Protein AF-0000000085763933 (afdb_homodimer)

Nearest PDB structures (foldseek):
  6i4d-assembly1_G  TM=6.392E-01  e=2.302E+00  Mus musculus
  1t44-assembly1_G  TM=5.556E-01  e=1.510E+00  Homo sapiens
  6i4h-assembly1_G  TM=4.758E-01  e=1.422E+00  Mus musculus
  8xn1-assembly1_A  TM=5.273E-01  e=3.728E+00  Homo sapiens
  6i4m-assembly1_G  TM=4.494E-01  e=2.929E+00  Mus musculus

Secondary structure (DSSP, 8-state):
-TT-------EEEEEE-----TTS-GGGG--TTEEEEEEPPSSSSS--EEEEEETTS-EEE-HHHHHTTTTT-EEEEEEE--GGG--EEEEEEE--TTS-HHHHHHHHHHHHHHHHHTT-EEEEEEE------SSS--HHHHHHHHHHHHHHS----/----------EEEEEE-----TTS-GGGG--TTEEEEEEPPSSSSS--EEEEEETTS-EEE-HHHHHTTTTT-EEEEEEE--GGG--EEEEEEE--TTS-HHHHHHHHHHHHHHHHHTT-EEEEEEE------SSS--HHHHHHHHHHHHHHS----

pLDDT: mean 76.3, std 18.35, range [17.69, 97.19]

Sequence (314 aa):
MLDSLGDFSFSFIAISETWFNTTTFHDLYNIDGYNFIHNDRIDRRGGGVALYIKSNIKYVIRDDLSRHLTNDAETVFIEIQNGNKGNVIIGVIYRPPDNQMASFNNSLCSCLHVICNEHKDCFLAGDFNIDLWNDVPCSNTQLFVDTLSSFFSPNYSMLDSLGDFSFSFIAISETWFNTTTFHDLYNIDGYNFIHNDRIDRRGGGVALYIKSNIKYVIRDDLSRHLTNDAETVFIEIQNGNKGNVIIGVIYRPPDNQMASFNNSLCSCLHVICNEHKDCFLAGDFNIDLWNDVPCSNTQLFVDTLSSFFSPNYS

Solvent-accessible surface area (backbone atoms only — not comparable to full-atom values): 16671 Å² total; per-residue (Å²): 128,86,56,72,72,67,82,83,56,76,44,39,40,35,38,20,32,46,11,38,42,94,81,54,67,66,70,65,66,61,37,66,63,40,41,76,48,70,28,62,32,77,98,44,89,40,44,14,19,36,36,38,36,46,60,89,56,53,65,44,77,34,57,76,49,32,60,47,30,60,91,41,31,34,45,47,33,34,34,37,59,48,76,90,76,49,46,36,35,40,35,33,34,25,28,54,72,85,47,59,58,68,61,34,48,54,24,48,48,56,33,49,49,55,42,54,75,65,70,40,21,34,36,40,30,20,30,62,49,49,75,47,51,56,76,56,86,40,70,55,54,47,48,50,42,48,54,51,32,71,72,64,29,72,76,84,118,132,86,68,84,57,85,67,91,49,72,44,40,37,34,37,20,32,48,12,41,41,94,81,55,70,66,70,64,66,61,36,67,63,40,40,77,47,71,29,62,32,78,97,45,90,39,45,14,20,36,35,38,36,46,59,87,57,54,65,46,79,34,58,76,50,32,60,47,30,59,90,42,31,35,45,47,33,34,33,36,58,48,76,90,78,47,47,34,35,40,34,32,34,27,27,54,72,86,47,59,58,70,61,35,47,55,25,46,49,56,32,49,48,56,42,53,75,66,69,40,19,36,36,40,31,20,29,62,49,48,76,45,50,55,79,55,87,40,70,56,52,47,48,49,43,50,55,51,32,71,71,62,27,73,74,83,106

Radius of gyration: 18.73 Å; Cα contacts (8 Å, |Δi|>4): 690; chains: 2; bounding box: 52×50×42 Å

InterPro domains:
  IPR005135 Endonuclease/exonuclease/phosphatase [PF03372] (12-137)
  IPR036691 Endonuclease/exonuclease/phosphatase superfamily [G3DSA:3.60.10.10] (1-153)
  IPR036691 Endonuclease/exonuclease/phosphatase superfamily [SSF56219] (6-142)

Foldseek 3Di:
DVPCPDDDDWDKDKDWKPQDDPPDDPVVVDDPQWDKDWFDDYPDGITIIIMIGGPPWDKAWDVVLVVLCVVFWTKTWMWTDPDPVFIEIEMEIDGDLVGDLVSNLVSNLVSLVVVLVVVHHYHYYYHNNPPCPPPPNDPRVVSNVVSVCVRPPPPPD/DDDCCVDDDFDKDKDWKPQDDPPDDPVVVDDPQWDKDWFDDYPDGIIIIIMIGGPPWDKDWPVVLVVLCVVFWTKTKMWTDPDPVFIEIEMEIDGDLVGDLVSNLVSNLVSLVVVVVVVHHYHYYYHNNPPCPPPPNDPRVVSNVVSVCVRPPPPPD

Organism: Holothuria leucospilota (NCBI:txid206669)

Structure (mmCIF, N/CA/C/O backbone):
data_AF-0000000085763933-model_v1
#
loop_
_entity.id
_entity.type
_entity.pdbx_description
1 polymer 'Endonuclease/exonuclease/phosphatase domain-containing protein'
#
loop_
_atom_site.group_PDB
_atom_site.id
_atom_site.type_symbol
_atom_site.label_atom_id
_atom_site.label_alt_id
_atom_site.label_comp_id
_atom_site.label_asym_id
_atom_site.label_entity_id
_atom_site.label_seq_id
_atom_site.pdbx_PDB_ins_code
_atom_site.Cartn_x
_atom_site.Cartn_y
_atom_site.Cartn_z
_atom_site.occupancy
_atom_site.B_iso_or_equiv
_atom_site.auth_seq_id
_atom_site.auth_comp_id
_atom_site.auth_asym_id
_atom_site.auth_atom_id
_atom_site.pdbx_PDB_model_num
ATOM 1 N N . MET A 1 1 ? 26.75 21.125 16.469 1 17.69 1 MET A N 1
ATOM 2 C CA . MET A 1 1 ? 25.781 21.984 15.789 1 17.69 1 MET A CA 1
ATOM 3 C C . MET A 1 1 ? 24.984 21.203 14.758 1 17.69 1 MET A C 1
ATOM 5 O O . MET A 1 1 ? 23.875 21.594 14.398 1 17.69 1 MET A O 1
ATOM 9 N N . LEU A 1 2 ? 25.797 20.359 14.102 1 22.41 2 LEU A N 1
ATOM 10 C CA . LEU A 1 2 ? 25.344 19.594 12.945 1 22.41 2 LEU A CA 1
ATOM 11 C C . LEU A 1 2 ? 24.156 18.703 13.297 1 22.41 2 LEU A C 1
ATOM 13 O O . LEU A 1 2 ? 23.672 17.938 12.461 1 22.41 2 LEU A O 1
ATOM 17 N N . ASP A 1 3 ? 24.078 18.609 14.734 1 24.83 3 ASP A N 1
ATOM 18 C CA . ASP A 1 3 ? 23.5 17.453 15.414 1 24.83 3 ASP A CA 1
ATOM 19 C C . ASP A 1 3 ? 22.031 17.266 15.023 1 24.83 3 ASP A C 1
ATOM 21 O O . ASP A 1 3 ? 21.391 16.297 15.438 1 24.83 3 ASP A O 1
ATOM 25 N N . SER A 1 4 ? 21.453 18.5 15.219 1 26.23 4 SER A N 1
ATOM 26 C CA . SER A 1 4 ? 20 18.531 15.281 1 26.23 4 SER A CA 1
ATOM 27 C C . SER A 1 4 ? 19.391 17.859 14.062 1 26.23 4 SER A C 1
ATOM 29 O O . SER A 1 4 ? 19.109 18.516 13.055 1 26.23 4 SER A O 1
ATOM 31 N N . LEU A 1 5 ? 20.203 16.953 13.625 1 29.47 5 LEU A N 1
ATOM 32 C CA . LEU A 1 5 ? 19.547 16.094 12.656 1 29.47 5 LEU A CA 1
ATOM 33 C C . LEU A 1 5 ? 18.094 15.836 13.055 1 29.47 5 LEU A C 1
ATOM 35 O O . LEU A 1 5 ? 17.828 15.047 13.969 1 29.47 5 LEU A O 1
ATOM 39 N N . GLY A 1 6 ? 17.422 16.969 13.492 1 31.83 6 GLY A N 1
ATOM 40 C CA . GLY A 1 6 ? 16.047 17.094 13.922 1 31.83 6 GLY A CA 1
ATOM 41 C C . GLY A 1 6 ? 15.141 16.031 13.312 1 31.83 6 GLY A C 1
ATOM 42 O O . GLY A 1 6 ? 14.93 14.969 13.898 1 31.83 6 GLY A O 1
ATOM 43 N N . ASP A 1 7 ? 14.008 16.625 12.727 1 35.16 7 ASP A N 1
ATOM 44 C CA . ASP A 1 7 ? 12.586 16.578 12.391 1 35.16 7 ASP A CA 1
ATOM 45 C C . ASP A 1 7 ? 12.297 15.445 11.406 1 35.16 7 ASP A C 1
ATOM 47 O O . ASP A 1 7 ? 12.055 15.695 10.227 1 35.16 7 ASP A O 1
ATOM 51 N N . PHE A 1 8 ? 12.992 14.539 11.328 1 34.94 8 PHE A N 1
ATOM 52 C CA . PHE A 1 8 ? 12.695 13.539 10.305 1 34.94 8 PHE A CA 1
ATOM 53 C C . PHE A 1 8 ? 11.234 13.109 10.383 1 34.94 8 PHE A C 1
ATOM 55 O O . PHE A 1 8 ? 10.641 13.094 11.469 1 34.94 8 PHE A O 1
ATOM 62 N N . SER A 1 9 ? 10.414 12.906 9.094 1 46.03 9 SER A N 1
ATOM 63 C CA . SER A 1 9 ? 9.344 12.672 8.133 1 46.03 9 SER A CA 1
ATOM 64 C C . SER A 1 9 ? 8.609 11.375 8.43 1 46.03 9 SER A C 1
ATOM 66 O O . SER A 1 9 ? 9.18 10.453 9.023 1 46.03 9 SER A O 1
ATOM 68 N N . PHE A 1 10 ? 7.277 11.43 8.57 1 50.19 10 PHE A N 1
ATOM 69 C CA . PHE A 1 10 ? 6.219 10.43 8.672 1 50.19 10 PHE A CA 1
ATOM 70 C C . PHE A 1 10 ? 6.352 9.383 7.574 1 50.19 10 PHE A C 1
ATOM 72 O O . PHE A 1 10 ? 6.371 9.719 6.387 1 50.19 10 PHE A O 1
ATOM 79 N N . SER A 1 11 ? 7.266 8.211 7.613 1 64.88 11 SER A N 1
ATOM 80 C CA . SER A 1 11 ? 7.305 7.234 6.531 1 64.88 11 SER A CA 1
ATOM 81 C C . SER A 1 11 ? 6.609 5.938 6.934 1 64.88 11 SER A C 1
ATOM 83 O O . SER A 1 11 ? 6.66 5.535 8.094 1 64.88 11 SER A O 1
ATOM 85 N N . PHE A 1 12 ? 5.422 5.547 6.465 1 76.88 12 PHE A N 1
ATOM 86 C CA . PHE A 1 12 ? 4.848 4.215 6.609 1 76.88 12 PHE A CA 1
ATOM 87 C C . PHE A 1 12 ? 5.27 3.314 5.453 1 76.88 12 PHE A C 1
ATOM 89 O O . PHE A 1 12 ? 5.527 3.797 4.348 1 76.88 12 PHE A O 1
ATOM 96 N N . ILE A 1 13 ? 5.41 2.055 5.902 1 82.12 13 ILE A N 1
ATOM 97 C CA . ILE A 1 13 ? 5.609 1.031 4.883 1 82.12 13 ILE A CA 1
ATOM 98 C C . ILE A 1 13 ? 4.531 -0.045 5.016 1 82.12 13 ILE A C 1
ATOM 100 O O . ILE A 1 13 ? 4.324 -0.593 6.102 1 82.12 13 ILE A O 1
ATOM 104 N N . ALA A 1 14 ? 3.818 -0.213 3.977 1 87.88 14 ALA A N 1
ATOM 105 C CA . ALA A 1 14 ? 2.807 -1.266 3.926 1 87.88 14 ALA A CA 1
ATOM 106 C C . ALA A 1 14 ? 3.248 -2.406 3.014 1 87.88 14 ALA A C 1
ATOM 108 O O . ALA A 1 14 ? 3.59 -2.182 1.85 1 87.88 14 ALA A O 1
ATOM 109 N N . ILE A 1 15 ? 3.211 -3.627 3.564 1 82.62 15 ILE A N 1
ATOM 110 C CA . ILE A 1 15 ? 3.707 -4.781 2.82 1 82.62 15 ILE A CA 1
ATOM 111 C C . ILE A 1 15 ? 2.598 -5.82 2.682 1 82.62 15 ILE A C 1
ATOM 113 O O . ILE A 1 15 ? 1.939 -6.172 3.662 1 82.62 15 ILE A O 1
ATOM 117 N N . SER A 1 16 ? 2.398 -6.207 1.458 1 83.44 16 SER A N 1
ATOM 118 C CA . SER A 1 16 ? 1.555 -7.375 1.226 1 83.44 16 SER A CA 1
ATOM 119 C C . SER A 1 16 ? 2.391 -8.602 0.878 1 83.44 16 SER A C 1
ATOM 121 O O . SER A 1 16 ? 3.41 -8.492 0.194 1 83.44 16 SER A O 1
ATOM 123 N N . GLU A 1 17 ? 2.059 -9.789 1.382 1 74.31 17 GLU A N 1
ATOM 124 C CA . GLU A 1 17 ? 2.701 -11.086 1.213 1 74.31 17 GLU A CA 1
ATOM 125 C C . GLU A 1 17 ? 4.035 -11.141 1.955 1 74.31 17 GLU A C 1
ATOM 127 O O . GLU A 1 17 ? 5.094 -11.234 1.333 1 74.31 17 GLU A O 1
ATOM 132 N N . THR A 1 18 ? 4.09 -11.117 3.229 1 66.88 18 THR A N 1
ATOM 133 C CA . THR A 1 18 ? 5.273 -11.203 4.078 1 66.88 18 THR A CA 1
ATOM 134 C C . THR A 1 18 ? 5.77 -12.641 4.168 1 66.88 18 THR A C 1
ATOM 136 O O . THR A 1 18 ? 6.926 -12.883 4.527 1 66.88 18 THR A O 1
ATOM 139 N N . TRP A 1 19 ? 4.961 -13.477 3.932 1 62.66 19 TRP A N 1
ATOM 140 C CA . TRP A 1 19 ? 5.234 -14.914 3.934 1 62.66 19 TRP A CA 1
ATOM 141 C C . TRP A 1 19 ? 5.629 -15.391 5.328 1 62.66 19 TRP A C 1
ATOM 143 O O . TRP A 1 19 ? 6.344 -16.375 5.473 1 62.66 19 TRP A O 1
ATOM 153 N N . PHE A 1 20 ? 5.145 -14.508 6.34 1 63.34 20 PHE A N 1
ATOM 154 C CA . PHE A 1 20 ? 5.43 -14.898 7.715 1 63.34 20 PHE A CA 1
ATOM 155 C C . PHE A 1 20 ? 4.656 -16.156 8.094 1 63.34 20 PHE A C 1
ATOM 157 O O . PHE A 1 20 ? 3.484 -16.297 7.742 1 63.34 20 PHE A O 1
ATOM 164 N N . ASN A 1 21 ? 5.469 -17.094 8.422 1 58.91 21 ASN A N 1
ATOM 165 C CA . ASN A 1 21 ? 4.805 -18.219 9.062 1 58.91 21 ASN A CA 1
ATOM 166 C C . ASN A 1 21 ? 4.992 -18.188 10.578 1 58.91 21 ASN A C 1
ATOM 168 O O . ASN A 1 21 ? 5.77 -17.391 11.102 1 58.91 21 ASN A O 1
ATOM 172 N N . THR A 1 22 ? 3.961 -18.688 11.211 1 54.88 22 THR A N 1
ATOM 173 C CA . THR A 1 22 ? 3.844 -18.734 12.656 1 54.88 22 THR A CA 1
ATOM 174 C C . THR A 1 22 ? 5.203 -18.984 13.305 1 54.88 22 THR A C 1
ATOM 176 O O . THR A 1 22 ? 5.426 -18.609 14.461 1 54.88 22 THR A O 1
ATOM 179 N N . THR A 1 23 ? 6.113 -19.531 12.555 1 53.59 23 THR A N 1
ATOM 180 C CA . THR A 1 23 ? 7.348 -19.922 13.234 1 53.59 23 THR A CA 1
ATOM 181 C C . THR A 1 23 ? 8.438 -18.875 12.984 1 53.59 23 THR A C 1
ATOM 183 O O . THR A 1 23 ? 9.562 -19.016 13.477 1 53.59 23 THR A O 1
ATOM 186 N N . THR A 1 24 ? 8.102 -17.969 12.195 1 57.16 24 THR A N 1
ATOM 187 C CA . THR A 1 24 ? 9.203 -17.094 11.805 1 57.16 24 THR A CA 1
ATOM 188 C C . THR A 1 24 ? 9.422 -16.016 12.852 1 57.16 24 THR A C 1
ATOM 190 O O . THR A 1 24 ? 8.461 -15.508 13.445 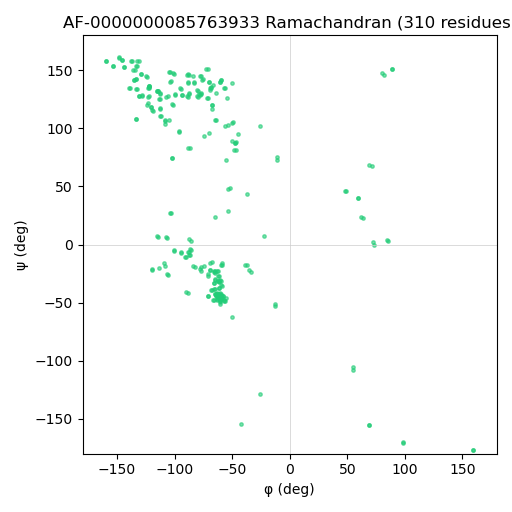1 57.16 24 THR A O 1
ATOM 193 N N . PHE A 1 25 ? 10.742 -15.758 13.109 1 56.31 25 PHE A N 1
ATOM 194 C CA . PHE A 1 25 ? 11.234 -14.797 14.094 1 56.31 25 PHE A CA 1
ATOM 195 C C . PHE A 1 25 ? 10.828 -13.383 13.711 1 56.31 25 PHE A C 1
ATOM 197 O O . PHE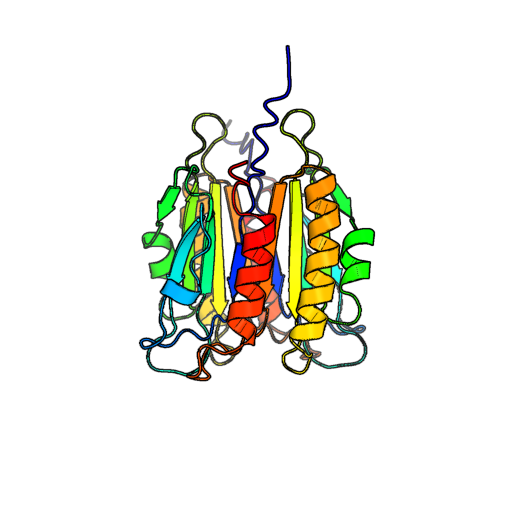 A 1 25 ? 11.258 -12.859 12.688 1 56.31 25 PHE A O 1
ATOM 204 N N . HIS A 1 26 ? 9.891 -12.828 14.43 1 61.75 26 HIS A N 1
ATOM 205 C CA . HIS A 1 26 ? 9.383 -11.469 14.289 1 61.75 26 HIS A CA 1
ATOM 206 C C . HIS A 1 26 ? 10.5 -10.445 14.5 1 61.75 26 HIS A C 1
ATOM 208 O O . HIS A 1 26 ? 10.453 -9.344 13.945 1 61.75 26 HIS A O 1
ATOM 214 N N . ASP A 1 27 ? 11.57 -10.945 15.125 1 69.31 27 ASP A N 1
ATOM 215 C CA . ASP A 1 27 ? 12.625 -9.992 15.445 1 69.31 27 ASP A CA 1
ATOM 216 C C . ASP A 1 27 ? 13.359 -9.547 14.18 1 69.31 27 ASP A C 1
ATOM 218 O O . ASP A 1 27 ? 13.883 -8.43 14.125 1 69.31 27 ASP A O 1
ATOM 222 N N . LEU A 1 28 ? 13.344 -10.422 13.188 1 71.12 28 LEU A N 1
ATOM 223 C CA . LEU A 1 28 ? 14.047 -10.133 11.945 1 71.12 28 LEU A CA 1
ATOM 224 C C . LEU A 1 28 ? 13.383 -8.984 11.195 1 71.12 28 LEU A C 1
ATOM 226 O O . LEU A 1 28 ? 14.031 -8.32 10.383 1 71.12 28 LEU A O 1
ATOM 230 N N . TYR A 1 29 ? 12.234 -8.719 11.617 1 76.62 29 TYR A N 1
ATOM 231 C CA . TYR A 1 29 ? 11.477 -7.734 10.852 1 76.62 29 TYR A CA 1
ATOM 232 C C . TYR A 1 29 ? 11.383 -6.414 11.609 1 76.62 29 TYR A C 1
ATOM 234 O O . TYR A 1 29 ? 10.773 -5.457 11.125 1 76.62 29 TYR A O 1
ATOM 242 N N . ASN A 1 30 ? 12.086 -6.449 12.656 1 80.38 30 ASN A N 1
ATOM 243 C CA . ASN A 1 30 ? 12.039 -5.219 13.438 1 80.38 30 ASN A CA 1
ATOM 244 C C . ASN A 1 30 ? 12.961 -4.148 12.859 1 80.38 30 ASN A C 1
ATOM 246 O O . ASN A 1 30 ? 14.078 -4.449 12.422 1 80.38 30 ASN A O 1
ATOM 250 N N . ILE A 1 31 ? 12.484 -2.963 12.711 1 80.38 31 ILE A N 1
ATOM 251 C CA . ILE A 1 31 ? 13.242 -1.772 12.352 1 80.38 31 ILE A CA 1
ATOM 252 C C . ILE A 1 31 ? 13.266 -0.792 13.523 1 80.38 31 ILE A C 1
ATOM 254 O O . ILE A 1 31 ? 12.211 -0.409 14.031 1 80.38 31 ILE A O 1
ATOM 258 N N . ASP A 1 32 ? 14.398 -0.387 13.953 1 82.5 32 ASP A N 1
ATOM 259 C CA . ASP A 1 32 ? 14.508 0.552 15.062 1 82.5 32 ASP A CA 1
ATOM 260 C C . ASP A 1 32 ? 13.734 1.84 14.773 1 82.5 32 ASP A C 1
ATOM 262 O O . ASP A 1 32 ? 13.836 2.387 13.672 1 82.5 32 ASP A O 1
ATOM 266 N N . GLY A 1 33 ? 12.969 2.262 15.82 1 82.31 33 GLY A N 1
ATOM 267 C CA . GLY A 1 33 ? 12.227 3.498 15.664 1 82.31 33 GLY A CA 1
ATOM 268 C C . GLY A 1 33 ? 10.875 3.303 14.992 1 82.31 33 GLY A C 1
ATOM 269 O O . GLY A 1 33 ? 10.148 4.27 14.75 1 82.31 33 GLY A O 1
ATOM 270 N N . TYR A 1 34 ? 10.633 1.994 14.742 1 87.19 34 TYR A N 1
ATOM 271 C CA . TYR A 1 34 ? 9.344 1.706 14.117 1 87.19 34 TYR A CA 1
ATOM 272 C C . TYR A 1 34 ? 8.602 0.621 14.883 1 87.19 34 TYR A C 1
ATOM 274 O O . TYR A 1 34 ? 9.219 -0.269 15.477 1 87.19 34 TYR A O 1
ATOM 282 N N . ASN A 1 35 ? 7.324 0.791 14.852 1 89.75 35 ASN A N 1
ATOM 283 C CA . ASN A 1 35 ? 6.449 -0.31 15.25 1 89.75 35 ASN A CA 1
ATOM 284 C C . ASN A 1 35 ? 6.125 -1.219 14.07 1 89.75 35 ASN A C 1
ATOM 286 O O . ASN A 1 35 ? 5.926 -0.743 12.953 1 89.75 35 ASN A O 1
ATOM 290 N N . PHE A 1 36 ? 6.141 -2.48 14.391 1 89.31 36 PHE A N 1
ATOM 291 C CA . PHE A 1 36 ? 5.84 -3.498 13.391 1 89.31 36 PHE A CA 1
ATOM 292 C C . PHE A 1 36 ? 4.52 -4.195 13.703 1 89.31 36 PHE A C 1
ATOM 294 O O . PHE A 1 36 ? 4.418 -4.926 14.695 1 89.31 36 PHE A O 1
ATOM 301 N N . ILE A 1 37 ? 3.48 -3.967 12.891 1 91.75 37 ILE A N 1
ATOM 302 C CA . ILE A 1 37 ? 2.162 -4.578 13.031 1 91.75 37 ILE A CA 1
ATOM 303 C C . ILE A 1 37 ? 1.907 -5.523 11.859 1 91.75 37 ILE A C 1
ATOM 305 O O . ILE A 1 37 ? 2.1 -5.156 10.703 1 91.75 37 ILE A O 1
ATOM 309 N N . HIS A 1 38 ? 1.492 -6.73 12.219 1 90 38 HIS A N 1
ATOM 310 C CA . HIS A 1 38 ? 1.357 -7.688 11.125 1 90 38 HIS A CA 1
ATOM 311 C C . HIS A 1 38 ? 0.195 -8.648 11.375 1 90 38 HIS A C 1
ATOM 313 O O . HIS A 1 38 ? -0.333 -8.711 12.484 1 90 38 HIS A O 1
ATOM 319 N N . ASN A 1 39 ? -0.283 -9.234 10.336 1 90.12 39 ASN A N 1
ATOM 320 C CA . ASN A 1 39 ? -1.28 -10.297 10.297 1 90.12 39 ASN A CA 1
ATOM 321 C C . ASN A 1 39 ? -0.867 -11.422 9.352 1 90.12 39 ASN A C 1
ATOM 323 O O . ASN A 1 39 ? -0.873 -11.25 8.133 1 90.12 39 ASN A O 1
ATOM 327 N N . ASP A 1 40 ? -0.508 -12.523 9.953 1 82.06 40 ASP A N 1
ATOM 328 C CA . ASP A 1 40 ? 0.039 -13.641 9.195 1 82.06 40 ASP A CA 1
ATOM 329 C C . ASP A 1 40 ? -1.072 -14.562 8.695 1 82.06 40 ASP A C 1
ATOM 331 O O . ASP A 1 40 ? -2.115 -14.695 9.336 1 82.06 40 ASP A O 1
ATOM 335 N N . ARG A 1 41 ? -0.751 -15.078 7.543 1 78.56 41 ARG A N 1
ATOM 336 C CA . ARG A 1 41 ? -1.623 -16.172 7.113 1 78.56 41 ARG A CA 1
ATOM 337 C C . ARG A 1 41 ? -1.431 -17.406 7.988 1 78.56 41 ARG A C 1
ATOM 339 O O . ARG A 1 41 ? -0.299 -17.766 8.312 1 78.56 41 ARG A O 1
ATOM 346 N N . ILE A 1 42 ? -2.604 -17.844 8.312 1 71.75 42 ILE A N 1
ATOM 347 C CA . ILE A 1 42 ? -2.529 -19.016 9.188 1 71.75 42 ILE A CA 1
ATOM 348 C C . ILE A 1 42 ? -2.613 -20.297 8.352 1 71.75 42 ILE A C 1
ATOM 350 O O . ILE A 1 42 ? -3.457 -20.406 7.461 1 71.75 42 ILE A O 1
ATOM 354 N N . ASP A 1 43 ? -1.707 -21.25 8.664 1 62.09 43 ASP A N 1
ATOM 355 C CA . ASP A 1 43 ? -1.771 -22.641 8.234 1 62.09 43 ASP A CA 1
ATOM 356 C C . ASP A 1 43 ? -1.45 -22.781 6.746 1 62.09 43 ASP A C 1
ATOM 358 O O . ASP A 1 43 ? -1.784 -23.781 6.121 1 62.09 43 ASP A O 1
ATOM 362 N N . ARG A 1 44 ? -1.133 -21.781 6.062 1 66.31 44 ARG A N 1
ATOM 363 C CA . ARG A 1 44 ? -0.755 -21.891 4.66 1 66.31 44 ARG A CA 1
ATOM 364 C C . ARG A 1 44 ? 0.465 -21.031 4.348 1 66.31 44 ARG A C 1
ATOM 366 O O . ARG A 1 44 ? 0.713 -20.031 5.027 1 66.31 44 ARG A O 1
ATOM 373 N N . ARG A 1 45 ? 1.138 -21.625 3.34 1 66.25 45 ARG A N 1
ATOM 374 C CA . ARG A 1 45 ? 2.305 -20.875 2.877 1 66.25 45 ARG A CA 1
ATOM 375 C C . ARG A 1 45 ? 1.887 -19.609 2.143 1 66.25 45 ARG A C 1
ATOM 377 O O . ARG A 1 45 ? 0.8 -19.547 1.563 1 66.25 45 ARG A O 1
ATOM 384 N N . GLY A 1 46 ? 2.578 -18.656 2.395 1 73.88 46 GLY A N 1
ATOM 385 C CA . GLY A 1 46 ? 2.381 -17.406 1.659 1 73.88 46 GLY A CA 1
ATOM 386 C C . GLY A 1 46 ? 1.537 -16.406 2.41 1 73.88 46 GLY A C 1
ATOM 387 O O . GLY A 1 46 ? 1.404 -16.484 3.633 1 73.88 46 GLY A O 1
ATOM 388 N N . GLY A 1 47 ? 1.21 -15.43 1.717 1 80.5 47 GLY A N 1
ATOM 389 C CA . GLY A 1 47 ? 0.323 -14.391 2.225 1 80.5 47 GLY A CA 1
ATOM 390 C C . GLY A 1 47 ? 0.952 -13.555 3.318 1 80.5 47 GLY A C 1
ATOM 391 O O . GLY A 1 47 ? 2.162 -13.32 3.311 1 80.5 47 GLY A O 1
ATOM 392 N N . GLY A 1 48 ? -0.023 -12.969 4.164 1 87.62 48 GLY A N 1
ATOM 393 C CA . GLY A 1 48 ? 0.396 -12.102 5.258 1 87.62 48 GLY A CA 1
ATOM 394 C C . GLY A 1 48 ? 0.528 -10.648 4.852 1 87.62 48 GLY A C 1
ATOM 395 O O . GLY A 1 48 ? 0.837 -10.344 3.695 1 87.62 48 GLY A O 1
ATOM 396 N N . VAL A 1 49 ? 0.31 -9.781 5.785 1 91.12 49 VAL A N 1
ATOM 397 C CA . VAL A 1 49 ? 0.473 -8.344 5.59 1 91.12 49 VAL A CA 1
ATOM 398 C C . VAL A 1 49 ? 1.179 -7.734 6.797 1 91.12 49 VAL A C 1
ATOM 400 O O . VAL A 1 49 ? 1.174 -8.312 7.887 1 91.12 49 VAL A O 1
ATOM 403 N N . ALA A 1 50 ? 1.77 -6.578 6.543 1 90.12 50 ALA A N 1
ATOM 404 C CA . ALA A 1 50 ? 2.453 -5.891 7.637 1 90.12 50 ALA A CA 1
ATOM 405 C C . ALA A 1 50 ? 2.492 -4.383 7.398 1 90.12 50 ALA A C 1
ATOM 407 O O . ALA A 1 50 ? 2.428 -3.928 6.254 1 90.12 50 ALA A O 1
ATOM 408 N N . LEU A 1 51 ? 2.572 -3.676 8.5 1 91 51 LEU A N 1
ATOM 409 C CA . LEU A 1 51 ? 2.725 -2.225 8.5 1 91 51 LEU A CA 1
ATOM 410 C C . LEU A 1 51 ? 3.859 -1.8 9.43 1 91 51 LEU A C 1
ATOM 412 O O . LEU A 1 51 ? 3.955 -2.277 10.562 1 91 51 LEU A O 1
ATOM 416 N N . TYR A 1 52 ? 4.727 -1.024 8.883 1 88.19 52 TYR A N 1
ATOM 417 C CA . TYR A 1 52 ? 5.691 -0.308 9.711 1 88.19 52 TYR A CA 1
ATOM 418 C C . TYR A 1 52 ? 5.25 1.132 9.938 1 88.19 52 TYR A C 1
ATOM 420 O O . TYR A 1 52 ? 4.926 1.849 8.992 1 88.19 52 TYR A O 1
ATOM 428 N N . ILE A 1 53 ? 5.242 1.517 11.18 1 87 53 ILE A N 1
ATOM 429 C CA . ILE A 1 53 ? 4.887 2.893 11.508 1 87 53 ILE A CA 1
ATOM 430 C C . ILE A 1 53 ? 5.891 3.459 12.508 1 87 53 ILE A C 1
ATOM 432 O O . ILE A 1 53 ? 6.305 2.766 13.445 1 87 53 ILE A O 1
ATOM 436 N N . LYS A 1 54 ? 6.18 4.703 12.32 1 84.12 54 LYS A N 1
ATOM 437 C CA . LYS A 1 54 ? 7.137 5.328 13.227 1 84.12 54 LYS A CA 1
ATOM 438 C C . LYS A 1 54 ? 6.641 5.266 14.672 1 84.12 54 LYS A C 1
ATOM 440 O O . LYS A 1 54 ? 5.461 5.496 14.938 1 84.12 54 LYS A O 1
ATOM 445 N N . SER A 1 55 ? 7.574 5.027 15.594 1 86.5 55 SER A N 1
ATOM 446 C CA . SER A 1 55 ? 7.219 4.773 16.984 1 86.5 55 SER A CA 1
ATOM 447 C C . SER A 1 55 ? 6.672 6.031 17.656 1 86.5 55 SER A C 1
ATOM 449 O O . SER A 1 55 ? 5.957 5.945 18.656 1 86.5 55 SER A O 1
ATOM 451 N N . ASN A 1 56 ? 6.957 7.215 17.156 1 82.31 56 ASN A N 1
ATOM 452 C CA . ASN A 1 56 ? 6.508 8.461 17.766 1 82.31 56 ASN A CA 1
ATOM 453 C C . ASN A 1 56 ? 5.113 8.852 17.281 1 82.31 56 ASN A C 1
ATOM 455 O O . ASN A 1 56 ? 4.547 9.836 17.75 1 82.31 56 ASN A O 1
ATOM 459 N N . ILE A 1 57 ? 4.617 8.102 16.391 1 83.38 57 ILE A N 1
ATOM 460 C CA . ILE A 1 57 ? 3.271 8.367 15.898 1 83.38 57 ILE A CA 1
ATOM 461 C C . ILE A 1 57 ? 2.252 7.625 16.766 1 83.38 57 ILE A C 1
ATOM 463 O O . ILE A 1 57 ? 2.377 6.418 16.984 1 83.38 57 ILE A O 1
ATOM 467 N N . LYS A 1 58 ? 1.312 8.391 17.219 1 87.56 58 LYS A N 1
ATOM 468 C CA . LYS A 1 58 ? 0.234 7.777 17.984 1 87.56 58 LYS A CA 1
ATOM 469 C C . LYS A 1 58 ? -0.803 7.133 17.078 1 87.56 58 LYS A C 1
ATOM 471 O O . LYS A 1 58 ? -1.275 7.762 16.125 1 87.56 58 LYS A O 1
ATOM 476 N N . TYR A 1 59 ? -1.075 5.859 17.375 1 90.94 59 TYR A N 1
ATOM 477 C CA . TYR A 1 59 ? -2.064 5.148 16.562 1 90.94 59 TYR A CA 1
ATOM 478 C C . TYR A 1 59 ? -2.807 4.113 17.406 1 90.94 59 TYR A C 1
ATOM 480 O O . TYR A 1 59 ? -2.371 3.773 18.516 1 90.94 59 TYR A O 1
ATOM 488 N N . VAL A 1 60 ? -3.971 3.691 16.891 1 95.25 60 VAL A N 1
ATOM 489 C CA . VAL A 1 60 ? -4.691 2.559 17.469 1 95.25 60 VAL A CA 1
ATOM 490 C C . VAL A 1 60 ? -4.945 1.511 16.391 1 95.25 60 VAL A C 1
ATOM 492 O O . VAL A 1 60 ? -5.148 1.851 15.219 1 95.25 60 VAL A O 1
ATOM 495 N N . ILE A 1 61 ? -4.887 0.257 16.812 1 97 61 ILE A N 1
ATOM 496 C CA . ILE A 1 61 ? -5.203 -0.829 15.898 1 97 61 ILE A CA 1
ATOM 497 C C . ILE A 1 61 ? -6.715 -0.943 15.734 1 97 61 ILE A C 1
ATOM 499 O O . ILE A 1 61 ? -7.457 -0.923 16.719 1 97 61 ILE A O 1
ATOM 503 N N . ARG A 1 62 ? -7.133 -0.97 14.516 1 96.94 62 ARG A N 1
ATOM 504 C CA . ARG A 1 62 ? -8.562 -1.067 14.227 1 96.94 62 ARG A CA 1
ATOM 505 C C . ARG A 1 62 ? -8.945 -2.488 13.828 1 96.94 62 ARG A C 1
ATOM 507 O O . ARG A 1 62 ? -9.328 -2.734 12.68 1 96.94 62 ARG A O 1
ATOM 514 N N . ASP A 1 63 ? -8.992 -3.344 14.773 1 97.12 63 ASP A N 1
ATOM 515 C CA . ASP A 1 63 ? -9.336 -4.746 14.57 1 97.12 63 ASP A CA 1
ATOM 516 C C . ASP A 1 63 ? -10.781 -4.895 14.094 1 97.12 63 ASP A C 1
ATOM 518 O O . ASP A 1 63 ? -11.117 -5.859 13.406 1 97.12 63 ASP A O 1
ATOM 522 N N . ASP A 1 64 ? -11.547 -3.961 14.531 1 97.12 64 ASP A N 1
ATOM 523 C CA . ASP A 1 64 ? -12.953 -4.012 14.125 1 97.12 64 ASP A CA 1
ATOM 524 C C . ASP A 1 64 ? -13.086 -3.959 12.602 1 97.12 64 ASP A C 1
ATOM 526 O O . ASP A 1 64 ? -13.984 -4.5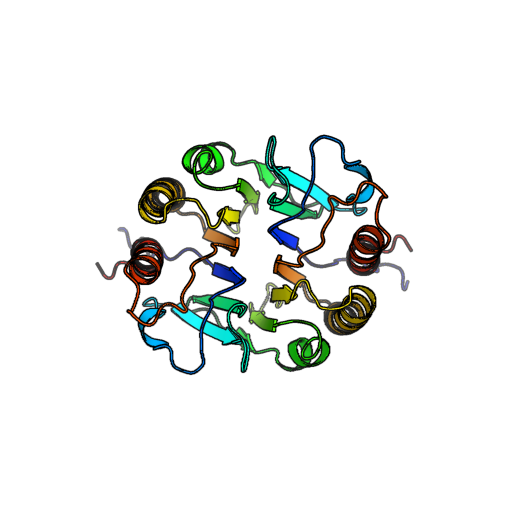74 12.031 1 97.12 64 ASP A O 1
ATOM 530 N N . LEU A 1 65 ? -12.258 -3.248 11.969 1 96.06 65 LEU A N 1
ATOM 531 C CA . LEU A 1 65 ? -12.258 -3.197 10.508 1 96.06 65 LEU A CA 1
ATOM 532 C C . LEU A 1 65 ? -11.758 -4.512 9.922 1 96.06 65 LEU A C 1
ATOM 534 O O . LEU A 1 65 ? -12.359 -5.051 8.992 1 96.06 65 LEU A O 1
ATOM 538 N N . SER A 1 66 ? -10.695 -5.031 10.484 1 96.44 66 SER A N 1
ATOM 539 C CA . SER A 1 66 ? -10.109 -6.285 10.008 1 96.44 66 SER A CA 1
ATOM 540 C C . SER A 1 66 ? -11.102 -7.438 10.141 1 96.44 66 SER A C 1
ATOM 542 O O . SER A 1 66 ? -11.094 -8.359 9.328 1 96.44 66 SER A O 1
ATOM 544 N N . ARG A 1 67 ? -11.914 -7.379 11.109 1 94.88 67 ARG A N 1
ATOM 545 C CA . ARG A 1 67 ? -12.875 -8.453 11.359 1 94.88 67 ARG A CA 1
ATOM 546 C C . ARG A 1 67 ? -13.836 -8.602 10.18 1 94.88 67 ARG A C 1
ATOM 548 O O . ARG A 1 67 ? -14.289 -9.711 9.883 1 94.88 67 ARG A O 1
ATOM 555 N N . HIS A 1 68 ? -14.125 -7.52 9.516 1 93.62 68 HIS A N 1
ATOM 556 C CA . HIS A 1 68 ? -15.023 -7.578 8.367 1 93.62 68 HIS A CA 1
ATOM 557 C C . HIS A 1 68 ? -14.414 -8.398 7.234 1 93.62 68 HIS A C 1
ATOM 559 O O . HIS A 1 68 ? -15.141 -8.945 6.406 1 93.62 68 HIS A O 1
ATOM 565 N N . LEU A 1 69 ? -13.07 -8.508 7.199 1 94.81 69 LEU A N 1
ATOM 566 C CA . LEU A 1 69 ? -12.398 -9.078 6.039 1 94.81 69 LEU A CA 1
ATOM 567 C C . LEU A 1 69 ? -11.711 -10.391 6.398 1 94.81 69 LEU A C 1
ATOM 569 O O . LEU A 1 69 ? -11.039 -11 5.559 1 94.81 69 LEU A O 1
ATOM 573 N N . THR A 1 70 ? -11.883 -10.922 7.574 1 92 70 THR A N 1
ATOM 574 C CA . THR A 1 70 ? -11.102 -12.023 8.125 1 92 70 THR A CA 1
ATOM 575 C C . THR A 1 70 ? -11.242 -13.273 7.262 1 92 70 THR A C 1
ATOM 577 O O . THR A 1 70 ? -10.281 -14.039 7.109 1 92 70 THR A O 1
ATOM 580 N N . ASN A 1 71 ? -12.336 -13.477 6.613 1 91.12 71 ASN A N 1
ATOM 581 C CA . ASN A 1 71 ? -12.578 -14.695 5.836 1 91.12 71 ASN A CA 1
ATOM 582 C C . ASN A 1 71 ? -12.125 -14.531 4.391 1 91.12 71 ASN A C 1
ATOM 584 O O . ASN A 1 71 ? -12.039 -15.508 3.646 1 91.12 71 ASN A O 1
ATOM 588 N N . ASP A 1 72 ? -11.828 -13.328 4.074 1 93 72 ASP A N 1
ATOM 589 C CA . ASP A 1 72 ? -11.648 -13.078 2.646 1 93 72 ASP A CA 1
ATOM 590 C C . ASP A 1 72 ? -10.234 -12.578 2.35 1 93 72 ASP A C 1
ATOM 592 O O . ASP A 1 72 ? -9.773 -12.648 1.21 1 93 72 ASP A O 1
ATOM 596 N N . ALA A 1 73 ? -9.625 -12.055 3.371 1 93.19 73 ALA A N 1
ATOM 597 C CA . ALA A 1 73 ? -8.328 -11.422 3.135 1 93.19 73 ALA A CA 1
ATOM 598 C C . ALA A 1 73 ? -7.531 -11.305 4.43 1 93.19 73 ALA A C 1
ATOM 600 O O . ALA A 1 73 ? -8.094 -11.383 5.523 1 93.19 73 ALA A O 1
ATOM 601 N N . GLU A 1 74 ? -6.301 -11.188 4.355 1 93.06 74 GLU A N 1
ATOM 602 C CA . GLU A 1 74 ? -5.441 -10.75 5.449 1 93.06 74 GLU A CA 1
ATOM 603 C C . GLU A 1 74 ? -5.32 -9.227 5.477 1 93.06 74 GLU A C 1
ATOM 605 O O . GLU A 1 74 ? -5.051 -8.602 4.445 1 93.06 74 GLU A O 1
ATOM 610 N N . THR A 1 75 ? -5.547 -8.68 6.625 1 95.69 75 THR A N 1
ATOM 611 C CA . THR A 1 75 ? -5.555 -7.219 6.672 1 95.69 75 THR A CA 1
ATOM 612 C C . THR A 1 75 ? -4.953 -6.715 7.98 1 95.69 75 THR A C 1
ATOM 614 O O . THR A 1 75 ? -4.949 -7.434 8.984 1 95.69 75 THR A O 1
ATOM 617 N N . VAL A 1 76 ? -4.398 -5.555 7.992 1 95.94 76 VAL A N 1
ATOM 618 C CA . VAL A 1 76 ? -4.098 -4.711 9.148 1 95.94 76 VAL A CA 1
ATOM 619 C C . VAL A 1 76 ? -4.668 -3.312 8.922 1 95.94 76 VAL A C 1
ATOM 621 O O . VAL A 1 76 ? -4.488 -2.725 7.855 1 95.94 76 VAL A O 1
ATOM 624 N N . PHE A 1 77 ? -5.41 -2.855 9.883 1 96 77 PHE A N 1
ATOM 625 C CA . PHE A 1 77 ? -5.898 -1.481 9.875 1 96 77 PHE A CA 1
ATOM 626 C C . PHE A 1 77 ? -5.449 -0.739 11.133 1 96 77 PHE A C 1
ATOM 628 O O . PHE A 1 77 ? -5.539 -1.271 12.242 1 96 77 PHE A O 1
ATOM 635 N N . ILE A 1 78 ? -4.988 0.47 10.914 1 94.62 78 ILE A N 1
ATOM 636 C CA . ILE A 1 78 ? -4.684 1.343 12.047 1 94.62 78 ILE A CA 1
ATOM 637 C C . ILE A 1 78 ? -5.316 2.715 11.82 1 94.62 78 ILE A C 1
ATOM 639 O O . ILE A 1 78 ? -5.656 3.072 10.688 1 94.62 78 ILE A O 1
ATOM 643 N N . GLU A 1 79 ? -5.5 3.373 12.875 1 91.88 79 GLU A N 1
ATOM 644 C CA . GLU A 1 79 ? -5.973 4.754 12.867 1 91.88 79 GLU A CA 1
ATOM 645 C C . GLU A 1 79 ? -4.957 5.691 13.508 1 91.88 79 GLU A C 1
ATOM 647 O O . GLU A 1 79 ? -4.637 5.551 14.688 1 91.88 79 GLU A O 1
ATOM 652 N N . ILE A 1 80 ? -4.445 6.539 12.703 1 86.88 80 ILE A N 1
ATOM 653 C CA . ILE A 1 80 ? -3.508 7.539 13.203 1 86.88 80 ILE A CA 1
ATOM 654 C C . ILE A 1 80 ? -4.27 8.656 13.914 1 86.88 80 ILE A C 1
ATOM 656 O O . ILE A 1 80 ? -5.242 9.195 13.367 1 86.88 80 ILE A O 1
ATOM 660 N N . GLN A 1 81 ? -3.746 8.875 15.078 1 85.5 81 GLN A N 1
ATOM 661 C CA . GLN A 1 81 ? -4.359 9.945 15.867 1 85.5 81 GLN A CA 1
ATOM 662 C C . GLN A 1 81 ? -3.598 11.258 15.703 1 85.5 81 GLN A C 1
ATOM 664 O O . GLN A 1 81 ? -2.486 11.398 16.219 1 85.5 81 GLN A O 1
ATOM 669 N N . ASN A 1 82 ? -4.051 12.164 14.805 1 72.81 82 ASN A N 1
ATOM 670 C CA . ASN A 1 82 ? -3.34 13.398 14.469 1 72.81 82 ASN A CA 1
ATOM 671 C C . ASN A 1 82 ? -3.971 14.609 15.141 1 72.81 82 ASN A C 1
ATOM 673 O O . ASN A 1 82 ? -3.877 15.727 14.633 1 72.81 82 ASN A O 1
ATOM 677 N N . GLY A 1 83 ? -4.617 14.414 16.266 1 62.56 83 GLY A N 1
ATOM 678 C CA . GLY A 1 83 ? -5.172 15.562 16.969 1 62.56 83 GLY A CA 1
ATOM 679 C C . GLY A 1 83 ? -6.086 16.406 16.109 1 62.56 83 GLY A C 1
ATOM 680 O O . GLY A 1 83 ? -7.086 15.914 15.586 1 62.56 83 GLY A O 1
ATOM 681 N N . ASN A 1 84 ? -5.496 17.641 15.688 1 55.84 84 ASN A N 1
ATOM 682 C CA . ASN A 1 84 ? -6.312 18.656 15.039 1 55.84 84 ASN A CA 1
ATOM 683 C C . ASN A 1 84 ? -6.457 18.406 13.539 1 55.84 84 ASN A C 1
ATOM 685 O O . ASN A 1 84 ? -7.344 18.953 12.898 1 55.84 84 ASN A O 1
ATOM 689 N N . LYS A 1 85 ? -5.578 17.594 13 1 61.28 85 LYS A N 1
ATOM 690 C CA . LYS A 1 85 ? -5.625 17.391 11.562 1 61.28 85 LYS A CA 1
ATOM 691 C C . LYS A 1 85 ? -6.59 16.266 11.195 1 61.28 85 LYS A C 1
ATOM 693 O O . LYS A 1 85 ? -6.875 16.047 10.016 1 61.28 85 LYS A O 1
ATOM 698 N N . GLY A 1 86 ? -7.297 15.734 12.195 1 73.12 86 GLY A N 1
ATOM 699 C CA . GLY A 1 86 ? -8.188 14.617 11.93 1 73.12 86 GLY A CA 1
ATOM 700 C C . GLY A 1 86 ? -7.469 13.281 11.844 1 73.12 86 GLY A C 1
ATOM 701 O O . GLY A 1 86 ? -6.328 13.219 11.375 1 73.12 86 GLY A O 1
ATOM 702 N N . ASN A 1 87 ? -8.148 12.234 12.266 1 82.25 87 ASN A N 1
ATOM 703 C CA . ASN A 1 87 ? -7.594 10.891 12.25 1 82.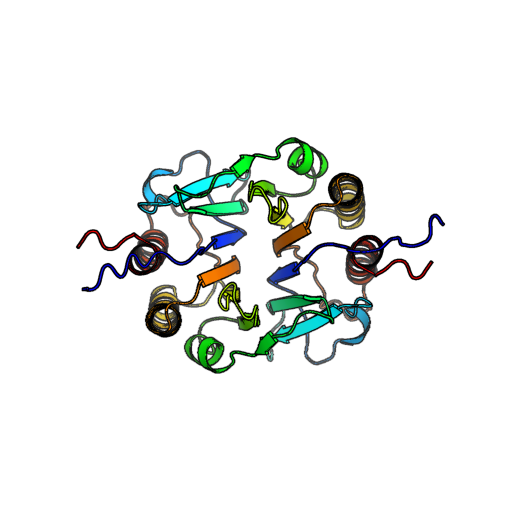25 87 ASN A CA 1
ATOM 704 C C . ASN A 1 87 ? -7.637 10.281 10.844 1 82.25 87 ASN A C 1
ATOM 706 O O . ASN A 1 87 ? -8.539 10.578 10.062 1 82.25 87 ASN A O 1
ATOM 710 N N . VAL A 1 88 ? -6.656 9.531 10.562 1 83.25 88 VAL A N 1
ATOM 711 C CA . VAL A 1 88 ? -6.574 8.867 9.266 1 83.25 88 VAL A CA 1
ATOM 712 C C . VAL A 1 88 ? -6.469 7.355 9.461 1 83.25 88 VAL A C 1
ATOM 714 O O . VAL A 1 88 ? -5.734 6.887 10.336 1 83.25 88 VAL A O 1
ATOM 717 N N . ILE A 1 89 ? -7.25 6.652 8.664 1 89.5 89 ILE A N 1
ATOM 718 C CA . ILE A 1 89 ? -7.188 5.195 8.688 1 89.5 89 ILE A CA 1
ATOM 719 C C . ILE A 1 89 ? -6.223 4.703 7.613 1 89.5 89 ILE A C 1
ATOM 721 O O . ILE A 1 89 ? -6.27 5.168 6.469 1 89.5 89 ILE A O 1
ATOM 725 N N . ILE A 1 90 ? -5.309 3.852 8.031 1 90.19 90 ILE A N 1
ATOM 726 C CA . ILE A 1 90 ? -4.398 3.193 7.102 1 90.19 90 ILE A CA 1
ATOM 727 C C . ILE A 1 90 ? -4.668 1.689 7.094 1 90.19 90 ILE A C 1
ATOM 729 O O . ILE A 1 90 ? -4.777 1.068 8.156 1 90.19 90 ILE A O 1
ATOM 733 N N . GLY A 1 91 ? -4.777 1.153 5.895 1 92.88 91 GLY A N 1
ATOM 734 C CA . GLY A 1 91 ? -5.023 -0.274 5.77 1 92.88 91 GLY A CA 1
ATOM 735 C C . GLY A 1 91 ? -4.156 -0.942 4.723 1 92.88 91 GLY A C 1
ATOM 736 O O . GLY A 1 91 ? -3.889 -0.36 3.668 1 92.88 91 GLY A O 1
ATOM 737 N N . VAL A 1 92 ? -3.729 -2.135 5.043 1 94 92 VAL A N 1
ATOM 738 C CA . VAL A 1 92 ? -3.068 -2.992 4.062 1 94 92 VAL A CA 1
ATOM 739 C C . VAL A 1 92 ? -3.83 -4.309 3.932 1 94 92 VAL A C 1
ATOM 741 O O . VAL A 1 92 ? -4.254 -4.891 4.934 1 94 92 VAL A O 1
ATOM 744 N N . ILE A 1 93 ? -3.994 -4.734 2.656 1 93 93 ILE A N 1
ATOM 745 C CA . ILE A 1 93 ? -4.844 -5.887 2.377 1 93 93 ILE A CA 1
ATOM 746 C C . ILE A 1 93 ? -4.129 -6.84 1.422 1 93 93 ILE A C 1
ATOM 748 O O . ILE A 1 93 ? -3.527 -6.402 0.437 1 93 93 ILE A O 1
ATOM 752 N N . TYR A 1 94 ? -4.172 -8.094 1.748 1 92.06 94 TYR A N 1
ATOM 753 C CA . TYR A 1 94 ? -3.842 -9.164 0.806 1 92.06 94 TYR A CA 1
ATOM 754 C C . TYR A 1 94 ? -5.023 -10.102 0.612 1 92.06 94 TYR A C 1
ATOM 756 O O . TYR A 1 94 ? -5.434 -10.797 1.547 1 92.06 94 TYR A O 1
ATOM 764 N N . ARG A 1 95 ? -5.484 -10.18 -0.562 1 90.69 95 ARG A N 1
ATOM 765 C CA . ARG A 1 95 ? -6.543 -11.133 -0.9 1 90.69 95 ARG A CA 1
ATOM 766 C C . ARG A 1 95 ? -5.977 -12.344 -1.631 1 90.69 95 ARG A C 1
ATOM 768 O O . ARG A 1 95 ? -5.469 -12.219 -2.75 1 90.69 95 ARG A O 1
ATOM 775 N N . PRO A 1 96 ? -6.191 -13.461 -1.035 1 86.38 96 PRO A N 1
ATOM 776 C CA . PRO A 1 96 ? -5.742 -14.648 -1.761 1 86.38 96 PRO A CA 1
ATOM 777 C C . PRO A 1 96 ? -6.43 -14.812 -3.113 1 86.38 96 PRO A C 1
ATOM 779 O O . PRO A 1 96 ? -7.629 -14.539 -3.234 1 86.38 96 PRO A O 1
ATOM 782 N N . PRO A 1 97 ? -5.652 -15.227 -4.086 1 80.5 97 PRO A N 1
ATOM 783 C CA . PRO A 1 97 ? -6.223 -15.328 -5.43 1 80.5 97 PRO A CA 1
ATOM 784 C C . PRO A 1 97 ? -7.359 -16.344 -5.512 1 80.5 97 PRO A C 1
ATOM 786 O O . PRO A 1 97 ? -8.227 -16.25 -6.387 1 80.5 97 PRO A O 1
ATOM 789 N N . ASP A 1 98 ? -7.355 -17.234 -4.633 1 80.94 98 ASP A N 1
ATOM 790 C CA . ASP A 1 98 ? -8.359 -18.297 -4.699 1 80.94 98 ASP A CA 1
ATOM 791 C C . ASP A 1 98 ? -9.648 -17.859 -3.996 1 80.94 98 ASP A C 1
ATOM 793 O O . ASP A 1 98 ? -10.664 -18.562 -4.074 1 80.94 98 ASP A O 1
ATOM 797 N N . ASN A 1 99 ? -9.641 -16.75 -3.303 1 83.19 99 ASN A N 1
ATOM 798 C CA . ASN A 1 99 ? -10.852 -16.25 -2.666 1 83.19 99 ASN A CA 1
ATOM 799 C C . ASN A 1 99 ? -11.797 -15.617 -3.68 1 83.19 99 ASN A C 1
ATOM 801 O O . ASN A 1 99 ? -11.359 -14.938 -4.609 1 83.19 99 ASN A O 1
ATOM 805 N N . GLN A 1 100 ? -13.07 -15.852 -3.465 1 82.94 100 GLN A N 1
ATOM 806 C CA . GLN A 1 100 ? -14.078 -15.32 -4.375 1 82.94 100 GLN A CA 1
ATOM 807 C C . GLN A 1 100 ? -14.164 -13.797 -4.281 1 82.94 100 GLN A C 1
ATOM 809 O O . GLN A 1 100 ? -14.273 -13.242 -3.184 1 82.94 100 GLN A O 1
ATOM 814 N N . MET A 1 101 ? -14.227 -13.156 -5.391 1 83.12 101 MET A N 1
ATOM 815 C CA . MET A 1 101 ? -14.242 -11.695 -5.449 1 83.12 101 MET A CA 1
ATOM 816 C C . MET A 1 101 ? -15.547 -11.141 -4.879 1 83.12 101 MET A C 1
ATOM 818 O O . MET A 1 101 ? -15.539 -10.133 -4.176 1 83.12 101 MET A O 1
ATOM 822 N N . ALA A 1 102 ? -16.641 -11.805 -5.172 1 84.38 102 ALA A N 1
ATOM 823 C CA . ALA A 1 102 ? -17.922 -11.32 -4.695 1 84.38 102 ALA A CA 1
ATOM 824 C C . ALA A 1 102 ? -17.953 -11.25 -3.17 1 84.38 102 ALA A C 1
ATOM 826 O O . ALA A 1 102 ? -18.406 -10.258 -2.598 1 84.38 102 ALA A O 1
ATOM 827 N N . SER A 1 103 ? -17.484 -12.273 -2.543 1 90.31 103 SER A N 1
ATOM 828 C CA . SER A 1 103 ? -17.422 -12.297 -1.085 1 90.31 103 SER A CA 1
ATOM 829 C C . SER A 1 103 ? -16.5 -11.219 -0.551 1 90.31 103 SER A C 1
ATOM 831 O O . SER A 1 103 ? -16.844 -10.5 0.386 1 90.31 103 SER A O 1
ATOM 833 N N . PHE A 1 104 ? -15.383 -11.125 -1.156 1 91.88 104 PHE A N 1
ATOM 834 C CA . PHE A 1 104 ? -14.422 -10.102 -0.771 1 91.88 104 PHE A CA 1
ATOM 835 C C . PHE A 1 104 ? -15.031 -8.711 -0.919 1 91.88 104 PHE A C 1
ATOM 837 O O . PHE A 1 104 ? -14.906 -7.871 -0.021 1 91.88 104 PHE A O 1
ATOM 844 N N . ASN A 1 105 ? -15.648 -8.508 -2.002 1 87.56 105 ASN A N 1
ATOM 845 C CA . ASN A 1 105 ? -16.234 -7.191 -2.254 1 87.56 105 ASN A CA 1
ATOM 846 C C . ASN A 1 105 ? -17.281 -6.836 -1.203 1 87.56 105 ASN A C 1
ATOM 848 O O . ASN A 1 105 ? -17.359 -5.688 -0.756 1 87.56 105 ASN A O 1
ATOM 852 N N . ASN A 1 106 ? -18.094 -7.75 -0.875 1 90.69 106 ASN A N 1
ATOM 853 C CA . ASN A 1 106 ? -19.094 -7.512 0.17 1 90.69 106 ASN A CA 1
ATOM 854 C C . ASN A 1 106 ? -18.422 -7.164 1.5 1 90.69 106 ASN A C 1
ATOM 856 O O . ASN A 1 106 ? -18.859 -6.238 2.189 1 90.69 106 ASN A O 1
ATOM 860 N N . SER A 1 107 ? -17.453 -7.902 1.837 1 93.62 107 SER A N 1
ATOM 861 C CA . SER A 1 107 ? -16.719 -7.652 3.072 1 93.62 107 SER A CA 1
ATOM 862 C C . SER A 1 107 ? -16.047 -6.281 3.051 1 93.62 107 SER A C 1
ATOM 864 O O . SER A 1 107 ? -16.078 -5.551 4.043 1 93.62 107 SER A O 1
ATOM 866 N N . LEU A 1 108 ? -15.453 -5.988 1.946 1 90.38 108 LEU A N 1
ATOM 867 C CA . LEU A 1 108 ? -14.812 -4.688 1.792 1 90.38 108 LEU A CA 1
ATOM 868 C C . LEU A 1 108 ? -15.828 -3.559 1.908 1 90.38 108 LEU A C 1
ATOM 870 O O . LEU A 1 108 ? -15.562 -2.545 2.561 1 90.38 108 LEU A O 1
ATOM 874 N N . CYS A 1 109 ? -16.922 -3.738 1.306 1 87.69 109 CYS A N 1
ATOM 875 C CA . CYS A 1 109 ? -17.984 -2.744 1.393 1 87.69 109 CYS A CA 1
ATOM 876 C C . CYS A 1 109 ? -18.375 -2.486 2.844 1 87.69 109 CYS A C 1
ATOM 878 O O . CYS A 1 109 ? -18.516 -1.333 3.26 1 87.69 109 CYS A O 1
ATOM 880 N N . SER A 1 110 ? -18.562 -3.529 3.514 1 91.69 110 SER A N 1
ATOM 881 C CA . SER A 1 110 ? -18.938 -3.406 4.922 1 91.69 110 SER A CA 1
ATOM 882 C C . SER A 1 110 ? -17.859 -2.664 5.711 1 91.69 110 SER A C 1
ATOM 884 O O . SER A 1 110 ? -18.172 -1.814 6.547 1 91.69 110 SER A O 1
ATOM 886 N N . CYS A 1 111 ? -16.672 -3.004 5.477 1 92 111 CYS A N 1
ATOM 887 C CA . CYS A 1 111 ? -15.539 -2.355 6.133 1 92 111 CYS A CA 1
ATOM 888 C C . CYS A 1 111 ? -15.492 -0.868 5.805 1 92 111 CYS A C 1
ATOM 890 O O . CYS A 1 111 ? -15.398 -0.031 6.703 1 92 111 CYS A O 1
ATOM 892 N N . LEU A 1 112 ? -15.594 -0.551 4.559 1 87.25 112 LEU A N 1
ATOM 893 C CA . LEU A 1 112 ? -15.516 0.834 4.105 1 87.25 112 LEU A CA 1
ATOM 894 C C . LEU A 1 112 ? -16.703 1.646 4.621 1 87.25 112 LEU A C 1
ATOM 896 O O . LEU A 1 112 ? -16.562 2.842 4.895 1 87.25 112 LEU A O 1
ATOM 900 N N . HIS A 1 113 ? -17.812 1.049 4.758 1 86.88 113 HIS A N 1
ATOM 901 C CA . HIS A 1 113 ? -18.969 1.718 5.32 1 86.88 113 HIS A CA 1
ATOM 902 C C . HIS A 1 113 ? -18.688 2.252 6.719 1 86.88 113 HIS A C 1
ATOM 904 O O . HIS A 1 113 ? -19.062 3.375 7.051 1 86.88 113 HIS A O 1
ATOM 910 N N . VAL A 1 114 ? -18.078 1.483 7.504 1 89 114 VAL A N 1
ATOM 911 C CA . VAL A 1 114 ? -17.719 1.898 8.859 1 89 114 VAL A CA 1
ATOM 912 C C . VAL A 1 114 ? -16.812 3.125 8.797 1 89 114 VAL A C 1
ATOM 914 O O . VAL A 1 114 ? -17.047 4.109 9.5 1 89 114 VAL A O 1
ATOM 917 N N . ILE A 1 115 ? -15.852 3.08 7.965 1 85.94 115 ILE A N 1
ATOM 918 C CA . ILE A 1 115 ? -14.891 4.164 7.84 1 85.94 115 ILE A CA 1
ATOM 919 C C . ILE A 1 115 ? -15.594 5.438 7.379 1 85.94 115 ILE A C 1
ATOM 921 O O . ILE A 1 115 ? -15.359 6.52 7.922 1 85.94 115 ILE A O 1
ATOM 925 N N . CYS A 1 116 ? -16.359 5.281 6.418 1 82.12 116 CYS A N 1
ATOM 926 C CA . CYS A 1 116 ? -17.094 6.418 5.871 1 82.12 116 CYS A CA 1
ATOM 927 C C . CYS A 1 116 ? -18 7.047 6.926 1 82.12 116 CYS A C 1
ATOM 929 O O . CYS A 1 116 ? -18.078 8.273 7.031 1 82.12 116 CYS A O 1
ATOM 931 N N . ASN A 1 117 ? -18.672 6.258 7.668 1 84.31 117 ASN A N 1
ATOM 932 C CA . ASN A 1 117 ? -19.578 6.746 8.711 1 84.31 117 ASN A CA 1
ATOM 933 C C . ASN A 1 117 ? -18.812 7.531 9.781 1 84.31 117 ASN A C 1
ATOM 935 O O . ASN A 1 117 ? -19.375 8.445 10.391 1 84.31 117 ASN A O 1
ATOM 939 N N . GLU A 1 118 ? -17.641 7.211 9.906 1 85.44 118 GLU A N 1
ATOM 940 C CA . GLU A 1 118 ? -16.828 7.906 10.898 1 85.44 118 GLU A CA 1
ATOM 941 C C . GLU A 1 118 ? -16.188 9.164 10.305 1 85.44 118 GLU A C 1
ATOM 943 O O . GLU A 1 118 ? -15.5 9.906 11 1 85.44 118 GLU A O 1
ATOM 948 N N . HIS A 1 119 ? -16.344 9.359 9.039 1 79.62 119 HIS A N 1
ATOM 949 C CA . HIS A 1 119 ? -15.852 10.531 8.32 1 79.62 119 HIS A CA 1
ATOM 950 C C . HIS A 1 119 ? -14.344 10.672 8.445 1 79.62 119 HIS A C 1
ATOM 952 O O . HIS A 1 119 ? -13.836 11.766 8.711 1 79.62 119 HIS A O 1
ATOM 958 N N . LYS A 1 120 ? -13.688 9.562 8.375 1 78.81 120 LYS A N 1
ATOM 959 C CA . LYS A 1 120 ? -12.227 9.578 8.445 1 78.81 120 LYS A CA 1
ATOM 960 C C . LYS A 1 120 ? -11.609 9.367 7.07 1 78.81 120 LYS A C 1
ATOM 962 O O . LYS A 1 120 ? -12.156 8.648 6.234 1 78.81 120 LYS A O 1
ATOM 967 N N . ASP A 1 121 ? -10.469 9.984 6.906 1 77.75 121 ASP A N 1
ATOM 968 C CA . ASP A 1 121 ? -9.68 9.703 5.707 1 77.75 121 ASP A CA 1
ATOM 969 C C . ASP A 1 121 ? -9.07 8.305 5.773 1 77.75 121 ASP A C 1
ATOM 971 O O . ASP A 1 121 ? -8.82 7.781 6.859 1 77.75 121 ASP A O 1
ATOM 975 N N . CYS A 1 122 ? -8.898 7.766 4.527 1 84.19 122 CYS A N 1
ATOM 976 C CA . CYS A 1 122 ? -8.414 6.391 4.512 1 84.19 122 CYS A CA 1
ATOM 977 C C . CYS A 1 122 ? -7.379 6.191 3.408 1 84.19 122 CYS A C 1
ATOM 979 O O . CYS A 1 122 ? -7.547 6.699 2.299 1 84.19 122 CYS A O 1
ATOM 981 N N . PHE A 1 123 ? -6.32 5.535 3.779 1 84.88 123 PHE A N 1
ATOM 982 C CA . PHE A 1 123 ? -5.297 5.066 2.85 1 84.88 123 PHE A CA 1
ATOM 983 C C . PHE A 1 123 ? -5.289 3.543 2.781 1 84.88 123 PHE A C 1
ATOM 985 O O . PHE A 1 123 ? -5.055 2.873 3.789 1 84.88 123 PHE A O 1
ATOM 992 N N . LEU A 1 124 ? -5.586 3.025 1.582 1 89.12 124 LEU A N 1
ATOM 993 C CA . LEU A 1 124 ? -5.617 1.578 1.406 1 89.12 124 LEU A CA 1
ATOM 994 C C . LEU A 1 124 ? -4.527 1.123 0.44 1 89.12 124 LEU A C 1
ATOM 996 O O . LEU A 1 124 ? -4.312 1.752 -0.598 1 89.12 124 LEU A O 1
ATOM 1000 N N . ALA A 1 125 ? -3.82 0.129 0.854 1 90.06 125 ALA A N 1
ATOM 1001 C CA . ALA A 1 125 ? -2.814 -0.47 -0.018 1 90.06 125 ALA A CA 1
ATOM 1002 C C . ALA A 1 125 ? -2.918 -1.992 -0.011 1 90.06 125 ALA A C 1
ATOM 1004 O O . ALA A 1 125 ? -3.383 -2.584 0.966 1 90.06 125 ALA A O 1
ATOM 1005 N N . GLY A 1 126 ? -2.451 -2.553 -1.162 1 89.69 126 GLY A N 1
ATOM 1006 C CA . GLY A 1 126 ? -2.385 -4 -1.053 1 89.69 126 GLY A CA 1
ATOM 1007 C C . GLY A 1 126 ? -2.363 -4.699 -2.398 1 89.69 126 GLY A C 1
ATOM 1008 O O . GLY A 1 126 ? -2.205 -4.055 -3.438 1 89.69 126 GLY A O 1
ATOM 1009 N N . ASP A 1 127 ? -2.373 -5.977 -2.275 1 88.75 127 ASP A N 1
ATOM 1010 C CA . ASP A 1 127 ? -2.514 -6.914 -3.385 1 88.75 127 ASP A CA 1
ATOM 1011 C C . ASP A 1 127 ? -3.885 -7.586 -3.367 1 88.75 127 ASP A C 1
ATOM 1013 O O . ASP A 1 127 ? -4.129 -8.492 -2.57 1 88.75 127 ASP A O 1
ATOM 1017 N N . PHE A 1 128 ? -4.66 -7.148 -4.285 1 85.31 128 PHE A N 1
ATOM 1018 C CA . PHE A 1 128 ? -6.047 -7.598 -4.301 1 85.31 128 PHE A CA 1
ATOM 1019 C C . PHE A 1 128 ? -6.219 -8.797 -5.227 1 85.31 128 PHE A C 1
ATOM 1021 O O . PHE A 1 128 ? -7.254 -9.469 -5.195 1 85.31 128 PHE A O 1
ATOM 1028 N N . ASN A 1 129 ? -5.113 -9.117 -5.969 1 79.25 129 ASN A N 1
ATOM 1029 C CA . ASN A 1 129 ? -5.125 -10.234 -6.902 1 79.25 129 ASN A CA 1
ATOM 1030 C C . ASN A 1 129 ? -6.352 -10.203 -7.809 1 79.25 129 ASN A C 1
ATOM 1032 O O . ASN A 1 129 ? -7.047 -11.203 -7.961 1 79.25 129 ASN A O 1
ATOM 1036 N N . ILE A 1 130 ? -6.562 -9.062 -8.289 1 68.81 130 ILE A N 1
ATOM 1037 C CA . ILE A 1 130 ? -7.66 -8.891 -9.242 1 68.81 130 ILE A CA 1
ATOM 1038 C C . ILE A 1 130 ? -7.172 -9.195 -10.656 1 68.81 130 ILE A C 1
ATOM 1040 O O . ILE A 1 130 ? -6.137 -8.68 -11.086 1 68.81 130 ILE A O 1
ATOM 1044 N N . ASP A 1 131 ? -7.141 -10.578 -11.055 1 58.72 131 ASP A N 1
ATOM 1045 C CA . ASP A 1 131 ? -6.746 -10.914 -12.414 1 58.72 131 ASP A CA 1
ATOM 1046 C C . ASP A 1 131 ? -7.52 -10.078 -13.43 1 58.72 131 ASP A C 1
ATOM 1048 O O . ASP A 1 131 ? -8.641 -10.422 -13.805 1 58.72 131 ASP A O 1
ATOM 1052 N N . LEU A 1 132 ? -6.891 -8.938 -13.703 1 52 132 LEU A N 1
ATOM 1053 C CA . LEU A 1 132 ? -7.52 -8.016 -14.633 1 52 132 LEU A CA 1
ATOM 1054 C C . LEU A 1 132 ? -7.344 -8.492 -16.078 1 52 132 LEU A C 1
ATOM 1056 O O . LEU A 1 132 ? -7.918 -7.91 -17 1 52 132 LEU A O 1
ATOM 1060 N N . TRP A 1 133 ? -6.348 -9.383 -16.297 1 47.97 133 TRP A N 1
ATOM 1061 C CA . TRP A 1 133 ? -6.062 -9.844 -17.641 1 47.97 133 TRP A CA 1
ATOM 1062 C C . TRP A 1 133 ? -7.309 -10.445 -18.297 1 47.97 133 TRP A C 1
ATOM 1064 O O . TRP A 1 133 ? -7.457 -10.414 -19.516 1 47.97 133 TRP A O 1
ATOM 1074 N N . ASN A 1 134 ? -7.953 -11.219 -17.594 1 48.44 134 ASN A N 1
ATOM 1075 C CA . ASN A 1 134 ? -8.953 -11.883 -18.422 1 48.44 134 ASN A CA 1
ATOM 1076 C C . ASN A 1 134 ? -9.859 -10.875 -19.141 1 48.44 134 ASN A C 1
ATOM 1078 O O . ASN A 1 134 ? -10.266 -9.875 -18.547 1 48.44 134 ASN A O 1
ATOM 1082 N N . ASP A 1 135 ? -9.539 -10.68 -20.5 1 44.91 135 ASP A N 1
ATOM 1083 C CA . ASP A 1 135 ? -10.164 -9.93 -21.578 1 44.91 135 ASP A CA 1
ATOM 1084 C C . ASP A 1 135 ? -11.57 -9.477 -21.188 1 44.91 135 ASP A C 1
ATOM 1086 O O . ASP A 1 135 ? -12.141 -8.594 -21.828 1 44.91 135 ASP A O 1
ATOM 1090 N N . VAL A 1 136 ? -12.297 -10.32 -20.797 1 42.12 136 VAL A N 1
ATOM 1091 C CA . VAL A 1 136 ? -13.664 -9.852 -20.641 1 42.12 136 VAL A CA 1
ATOM 1092 C C . VAL A 1 136 ? -13.75 -8.883 -19.469 1 42.12 136 VAL A C 1
ATOM 1094 O O . VAL A 1 136 ? -13.227 -9.164 -18.391 1 42.12 136 VAL A O 1
ATOM 1097 N N . PRO A 1 137 ? -13.672 -7.473 -19.797 1 48.25 137 PRO A N 1
ATOM 1098 C CA . PRO A 1 137 ? -13.992 -6.586 -18.672 1 48.25 137 PRO A CA 1
ATOM 1099 C C . PRO A 1 137 ? -14.602 -7.328 -17.484 1 48.25 137 PRO A C 1
ATOM 1101 O O . PRO A 1 137 ? -15.664 -7.945 -17.625 1 48.25 137 PRO A O 1
ATOM 1104 N N . CYS A 1 138 ? -13.719 -8.109 -16.766 1 54.53 138 CYS A N 1
ATOM 1105 C CA . CYS A 1 138 ? -14.266 -9.109 -15.867 1 54.53 138 CYS A CA 1
ATOM 1106 C C . CYS A 1 138 ? -15.055 -8.461 -14.734 1 54.53 138 CYS A C 1
ATOM 1108 O O . CYS A 1 138 ? -14.742 -7.348 -14.312 1 54.53 138 CYS A O 1
ATOM 1110 N N . SER A 1 139 ? -16.141 -8.969 -14.602 1 65.06 139 SER A N 1
ATOM 1111 C CA . SER A 1 139 ? -17.141 -8.672 -13.578 1 65.06 139 SER A CA 1
ATOM 1112 C C . SER A 1 139 ? -16.484 -8.391 -12.234 1 65.06 139 SER A C 1
ATOM 1114 O O . SER A 1 139 ? -16.922 -7.504 -11.492 1 65.06 139 SER A O 1
ATOM 1116 N N . ASN A 1 140 ? -15.227 -8.836 -12.18 1 70.5 140 ASN A N 1
ATOM 1117 C CA . ASN A 1 140 ? -14.617 -8.703 -10.859 1 70.5 140 ASN A CA 1
ATOM 1118 C C . ASN A 1 140 ? -13.945 -7.344 -10.688 1 70.5 140 ASN A C 1
ATOM 1120 O O . ASN A 1 140 ? -14.07 -6.707 -9.641 1 70.5 140 ASN A O 1
ATOM 1124 N N . THR A 1 141 ? -13.289 -6.984 -11.773 1 70.31 141 THR A N 1
ATOM 1125 C CA . THR A 1 141 ? -12.641 -5.676 -11.742 1 70.31 141 THR A CA 1
ATOM 1126 C C . THR A 1 141 ? -13.68 -4.562 -11.617 1 70.31 141 THR A C 1
ATOM 1128 O O . THR A 1 141 ? -13.508 -3.633 -10.828 1 70.31 141 THR A O 1
ATOM 1131 N N . GLN A 1 142 ? -14.641 -4.742 -12.344 1 73.19 142 GLN A N 1
ATOM 1132 C CA . GLN A 1 142 ? -15.719 -3.758 -12.289 1 73.19 142 GLN A CA 1
ATOM 1133 C C . GLN A 1 142 ? -16.344 -3.701 -10.898 1 73.19 142 GLN A C 1
ATOM 1135 O O . GLN A 1 142 ? -16.609 -2.617 -10.375 1 73.19 142 GLN A O 1
ATOM 1140 N N . LEU A 1 143 ? -16.531 -4.844 -10.391 1 73.94 143 LEU A N 1
ATOM 1141 C CA . LEU A 1 143 ? -17.109 -4.922 -9.055 1 73.94 143 LEU A CA 1
ATOM 1142 C C . LEU A 1 143 ? -16.219 -4.219 -8.039 1 73.94 143 LEU A C 1
ATOM 1144 O O . LEU A 1 143 ? -16.719 -3.479 -7.18 1 73.94 143 LEU A O 1
ATOM 1148 N N . PHE A 1 144 ? -15.031 -4.43 -8.188 1 78.19 144 PHE A N 1
ATOM 1149 C CA . PHE A 1 144 ? -14.078 -3.824 -7.262 1 78.19 144 PHE A CA 1
ATOM 1150 C C . PHE A 1 144 ? -14.07 -2.307 -7.414 1 78.19 144 PHE A C 1
ATOM 1152 O O . PHE A 1 144 ? -14.203 -1.579 -6.43 1 78.19 144 PHE A O 1
ATOM 1159 N N . VAL A 1 145 ? -13.992 -1.858 -8.633 1 76.81 145 VAL A N 1
ATOM 1160 C CA . VAL A 1 145 ? -13.93 -0.428 -8.914 1 76.81 145 VAL A CA 1
ATOM 1161 C C . VAL A 1 145 ? -15.25 0.233 -8.5 1 76.81 145 VAL A C 1
ATOM 1163 O O . VAL A 1 145 ? -15.25 1.323 -7.926 1 76.81 145 VAL A O 1
ATOM 1166 N N . ASP A 1 146 ? -16.266 -0.417 -8.727 1 78.56 146 ASP A N 1
ATOM 1167 C CA . ASP A 1 146 ? -17.578 0.099 -8.328 1 78.56 146 ASP A CA 1
ATOM 1168 C C . ASP A 1 146 ? -17.672 0.252 -6.816 1 78.56 146 ASP A C 1
ATOM 1170 O O . ASP A 1 146 ? -18.234 1.228 -6.316 1 78.56 146 ASP A O 1
ATOM 1174 N N . THR A 1 147 ? -17.1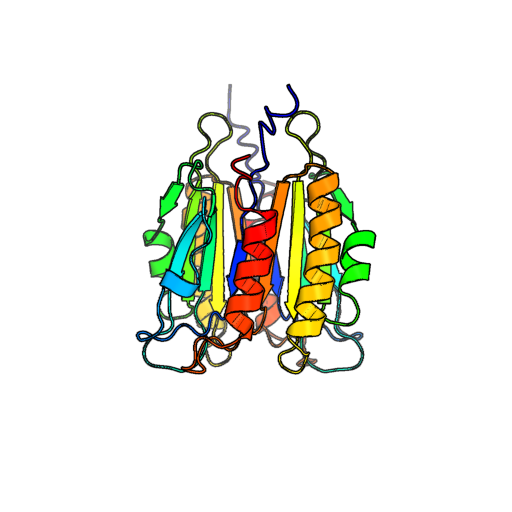72 -0.715 -6.18 1 79.12 147 THR A N 1
ATOM 1175 C CA . THR A 1 147 ? -17.172 -0.668 -4.723 1 79.12 147 THR A CA 1
ATOM 1176 C C . THR A 1 147 ? -16.375 0.528 -4.219 1 79.12 147 THR A C 1
ATOM 1178 O O . THR A 1 147 ? -16.859 1.311 -3.4 1 79.12 147 THR A O 1
ATOM 1181 N N . LEU A 1 148 ? -15.25 0.658 -4.766 1 77.44 148 LEU A N 1
ATOM 1182 C CA . LEU A 1 148 ? -14.422 1.785 -4.348 1 77.44 148 LEU A CA 1
ATOM 1183 C C . LEU A 1 148 ? -15.086 3.109 -4.711 1 77.44 148 LEU A C 1
ATOM 1185 O O . LEU A 1 148 ? -15.094 4.043 -3.906 1 77.44 148 LEU A O 1
ATOM 1189 N N . SER A 1 149 ? -15.625 3.182 -5.852 1 78.38 149 SER A N 1
ATOM 1190 C CA . SER A 1 149 ? -16.266 4.398 -6.355 1 78.38 149 SER A CA 1
ATOM 1191 C C . SER A 1 149 ? -17.438 4.812 -5.48 1 78.38 149 SER A C 1
ATOM 1193 O O . SER A 1 149 ? -17.688 6.004 -5.301 1 78.38 149 SER A O 1
ATOM 1195 N N . SER A 1 150 ? -18.125 3.926 -5.008 1 77.12 150 SER A N 1
ATOM 1196 C CA . SER A 1 150 ? -19.297 4.211 -4.191 1 77.12 150 SER A CA 1
ATOM 1197 C C . SER A 1 150 ? -18.906 4.879 -2.877 1 77.12 150 SER A C 1
ATOM 1199 O O . SER A 1 150 ? -19.719 5.582 -2.27 1 77.12 150 SER A O 1
ATOM 1201 N N . PHE A 1 151 ? -17.734 4.715 -2.457 1 73.94 151 PHE A N 1
ATOM 1202 C CA . PHE A 1 151 ? -17.344 5.238 -1.157 1 73.94 151 PHE A CA 1
ATOM 1203 C C . PHE A 1 151 ? -16.453 6.465 -1.317 1 73.94 151 PHE A C 1
ATOM 1205 O O . PHE A 1 151 ? -16.406 7.32 -0.433 1 73.94 151 PHE A O 1
ATOM 1212 N N . PHE A 1 152 ? -15.812 6.512 -2.428 1 69.81 152 PHE A N 1
ATOM 1213 C CA . PHE A 1 152 ? -14.82 7.57 -2.531 1 69.81 152 PHE A CA 1
ATOM 1214 C C . PHE A 1 152 ? -15.266 8.648 -3.514 1 69.81 152 PHE A C 1
ATOM 1216 O O . PHE A 1 152 ? -14.664 9.711 -3.594 1 69.81 152 PHE A O 1
ATOM 1223 N N . SER A 1 153 ? -16.219 8.383 -4.332 1 62.5 153 SER A N 1
ATOM 1224 C CA . SER A 1 153 ? -16.75 9.406 -5.227 1 62.5 153 SER A CA 1
ATOM 1225 C C . SER A 1 153 ? -17.562 10.445 -4.461 1 62.5 153 SER A C 1
ATOM 1227 O O . SER A 1 153 ? -18.234 10.109 -3.482 1 62.5 153 SER A O 1
ATOM 1229 N N . PRO A 1 154 ? -17.141 11.859 -4.668 1 52.59 154 PRO A N 1
ATOM 1230 C CA . PRO A 1 154 ? -17.953 12.891 -4.012 1 52.59 154 PRO A CA 1
ATOM 1231 C C . PRO A 1 154 ? -19.453 12.727 -4.258 1 52.59 154 PRO A C 1
ATOM 1233 O O . PRO A 1 154 ? -19.844 12.25 -5.324 1 52.59 154 PRO A O 1
ATOM 1236 N N . ASN A 1 155 ? -20.219 12.273 -3.297 1 44 155 ASN A N 1
ATOM 1237 C CA . ASN A 1 155 ? -21.672 12.367 -3.451 1 44 155 ASN A CA 1
ATOM 1238 C C . ASN A 1 155 ? -22.094 13.758 -3.904 1 44 155 ASN A C 1
ATOM 1240 O O . ASN A 1 155 ? -21.766 14.75 -3.258 1 44 155 ASN A O 1
ATOM 1244 N N . TYR A 1 156 ? -22.141 14.086 -5.223 1 35.81 156 TYR A N 1
ATOM 1245 C CA . TYR A 1 156 ? -22.891 15.258 -5.672 1 35.81 156 TYR A CA 1
ATOM 1246 C C . TYR A 1 156 ? -24.312 15.227 -5.145 1 35.81 156 TYR A C 1
ATOM 1248 O O . TYR A 1 156 ? -25.078 14.312 -5.461 1 35.81 156 TYR A O 1
ATOM 1256 N N . SER A 1 157 ? -24.594 15 -3.926 1 29.62 157 SER A N 1
ATOM 1257 C CA . SER A 1 157 ? -25.953 15.492 -3.705 1 29.62 157 SER A CA 1
ATOM 1258 C C . SER A 1 157 ? -25.984 17.016 -3.631 1 29.62 157 SER A C 1
ATOM 1260 O O . SER A 1 157 ? -25.062 17.641 -3.104 1 29.62 157 SER A O 1
ATOM 1262 N N . MET B 1 1 ? -25.953 28.797 8.727 1 20.14 1 MET B N 1
ATOM 1263 C CA . MET B 1 1 ? -25.703 27.906 9.852 1 20.14 1 MET B CA 1
ATOM 1264 C C . MET B 1 1 ? -25.422 26.484 9.367 1 20.14 1 MET B C 1
ATOM 1266 O O . MET B 1 1 ? -24.844 25.672 10.094 1 20.14 1 MET B O 1
ATOM 1270 N N . LEU B 1 2 ? -26.438 26.031 8.438 1 20.02 2 LEU B N 1
ATOM 1271 C CA . LEU B 1 2 ? -26.375 24.625 8.07 1 20.02 2 LEU B CA 1
ATOM 1272 C C . LEU B 1 2 ? -24.938 24.188 7.82 1 20.02 2 LEU B C 1
ATOM 1274 O O . LEU B 1 2 ? -24.047 25.016 7.668 1 20.02 2 LEU B O 1
ATOM 1278 N N . ASP B 1 3 ? -24.859 23.062 6.938 1 23 3 ASP B N 1
ATOM 1279 C CA . ASP B 1 3 ? -24.625 21.625 6.797 1 23 3 ASP B CA 1
ATOM 1280 C C . ASP B 1 3 ? -23.344 21.359 5.996 1 23 3 ASP B C 1
ATOM 1282 O O . ASP B 1 3 ? -23.078 20.219 5.609 1 23 3 ASP B O 1
ATOM 1286 N N . SER B 1 4 ? -23 22.422 5.262 1 25.17 4 SER B N 1
ATOM 1287 C CA . SER B 1 4 ? -22.312 21.844 4.117 1 25.17 4 SER B CA 1
ATOM 1288 C C . SER B 1 4 ? -21.156 20.953 4.555 1 25.17 4 SER B C 1
ATOM 1290 O O . SER B 1 4 ? -20.234 21.422 5.215 1 25.17 4 SER B O 1
ATOM 1292 N N . LEU B 1 5 ? -21.453 20.047 4.977 1 28.08 5 LEU B N 1
ATOM 1293 C CA . LEU B 1 5 ? -20.828 18.75 5.164 1 28.08 5 LEU B CA 1
ATOM 1294 C C . LEU B 1 5 ? -19.688 18.547 4.172 1 28.08 5 LEU B C 1
ATOM 1296 O O . LEU B 1 5 ? -19.203 17.422 3.979 1 28.08 5 LEU B O 1
ATOM 1300 N N . GLY B 1 6 ? -19.281 19.625 3.357 1 31.47 6 GLY B N 1
ATOM 1301 C CA . GLY B 1 6 ? -18.422 19.078 2.322 1 31.47 6 GLY B CA 1
ATOM 1302 C C . GLY B 1 6 ? -17.391 18.094 2.854 1 31.47 6 GLY B C 1
ATOM 1303 O O . GLY B 1 6 ? -16.562 18.453 3.691 1 31.47 6 GLY B O 1
ATOM 1304 N N . ASP B 1 7 ? -17.703 16.938 2.795 1 35.03 7 ASP B N 1
ATOM 1305 C CA . ASP B 1 7 ? -17.266 15.609 3.219 1 35.03 7 ASP B CA 1
ATOM 1306 C C . ASP B 1 7 ? -15.789 15.391 2.859 1 35.03 7 ASP B C 1
ATOM 1308 O O . ASP B 1 7 ? -15.07 14.711 3.584 1 35.03 7 ASP B O 1
ATOM 1312 N N . PHE B 1 8 ? -15.219 15.383 1.425 1 33.06 8 PHE B N 1
ATOM 1313 C CA . PHE B 1 8 ? -14.352 14.297 0.969 1 33.06 8 PHE B CA 1
ATOM 1314 C C . PHE B 1 8 ? -13.016 14.328 1.704 1 33.06 8 PHE B C 1
ATOM 1316 O O . PHE B 1 8 ? -12.43 15.398 1.893 1 33.06 8 PHE B O 1
ATOM 1323 N N . SER B 1 9 ? -12.609 13.297 2.529 1 45.12 9 SER B N 1
ATOM 1324 C CA . SER B 1 9 ? -11.68 12.352 3.133 1 45.12 9 SER B CA 1
ATOM 1325 C C . SER B 1 9 ? -10.5 12.07 2.207 1 45.12 9 SER B C 1
ATOM 1327 O O . SER B 1 9 ? -10.672 11.953 0.992 1 45.12 9 SER B O 1
ATOM 1329 N N . PHE B 1 10 ? -9.352 12.578 2.35 1 49.56 10 PHE B N 1
ATOM 1330 C CA . PHE B 1 10 ? -8.102 12.281 1.66 1 49.56 10 PHE B CA 1
ATOM 1331 C C . PHE B 1 10 ? -7.867 10.773 1.592 1 49.56 10 PHE B C 1
ATOM 1333 O O . PHE B 1 10 ? -7.805 10.102 2.623 1 49.56 10 PHE B O 1
ATOM 1340 N N . SER B 1 11 ? -8.5 9.867 0.568 1 64.25 11 SER B N 1
ATOM 1341 C CA . SER B 1 11 ? -8.281 8.422 0.55 1 64.25 11 SER B CA 1
ATOM 1342 C C . SER B 1 11 ? -7.402 8.016 -0.629 1 64.25 11 SER B C 1
ATOM 1344 O O . SER B 1 11 ? -7.461 8.625 -1.695 1 64.25 11 SER B O 1
ATOM 1346 N N . PHE B 1 12 ? -6.141 7.691 -0.524 1 77.31 12 PHE B N 1
ATOM 1347 C CA . PHE B 1 12 ? -5.371 7.043 -1.578 1 77.31 12 PHE B CA 1
ATOM 1348 C C . PHE B 1 12 ? -5.578 5.531 -1.545 1 77.31 12 PHE B C 1
ATOM 1350 O O . PHE B 1 12 ? -5.832 4.957 -0.484 1 77.31 12 PHE B O 1
ATOM 1357 N N . ILE B 1 13 ? -5.555 5.062 -2.814 1 82.88 13 ILE B N 1
ATOM 1358 C CA . ILE B 1 13 ? -5.535 3.611 -2.939 1 82.88 13 ILE B CA 1
ATOM 1359 C C . ILE B 1 13 ? -4.328 3.178 -3.764 1 82.88 13 ILE B C 1
ATOM 1361 O O . ILE B 1 13 ? -4.113 3.676 -4.871 1 82.88 13 ILE B O 1
ATOM 1365 N N . ALA B 1 14 ? -3.52 2.414 -3.154 1 88.31 14 ALA B N 1
ATOM 1366 C CA . ALA B 1 14 ? -2.365 1.847 -3.846 1 88.31 14 ALA B CA 1
ATOM 1367 C C . ALA B 1 14 ? -2.574 0.364 -4.141 1 88.31 14 ALA B C 1
ATOM 1369 O O . ALA B 1 14 ? -2.873 -0.418 -3.234 1 88.31 14 ALA B O 1
ATOM 1370 N N . ILE B 1 15 ? -2.385 0.001 -5.414 1 83.12 15 ILE B N 1
ATOM 1371 C CA . ILE B 1 15 ? -2.662 -1.37 -5.828 1 83.12 15 ILE B CA 1
ATOM 1372 C C . ILE B 1 15 ? -1.41 -1.985 -6.449 1 83.12 15 ILE B C 1
ATOM 1374 O O . ILE B 1 15 ? -0.778 -1.379 -7.316 1 83.12 15 ILE B O 1
ATOM 1378 N N . SER B 1 16 ? -1.071 -3.117 -5.926 1 84.12 16 SER B N 1
ATOM 1379 C CA . SER B 1 16 ? -0.057 -3.922 -6.598 1 84.12 16 SER B CA 1
ATOM 1380 C C . SER B 1 16 ? -0.688 -5.09 -7.352 1 84.12 16 SER B C 1
ATOM 1382 O O . SER B 1 16 ? -1.666 -5.68 -6.887 1 84.12 16 SER B O 1
ATOM 1384 N N . GLU B 1 17 ? -0.205 -5.441 -8.547 1 74.81 17 GLU B N 1
ATOM 1385 C CA . GLU B 1 17 ? -0.644 -6.488 -9.461 1 74.81 17 GLU B CA 1
ATOM 1386 C C . GLU B 1 17 ? -2.002 -6.156 -10.07 1 74.81 17 GLU B C 1
ATOM 1388 O O . GLU B 1 17 ? -2.994 -6.832 -9.797 1 74.81 17 GLU B O 1
ATOM 1393 N N . THR B 1 18 ? -2.15 -5.18 -10.898 1 67.31 18 THR B N 1
ATOM 1394 C CA . THR B 1 18 ? -3.361 -4.762 -11.602 1 67.31 18 THR B CA 1
ATOM 1395 C C . THR B 1 18 ? -3.646 -5.676 -12.789 1 67.31 18 THR B C 1
ATOM 1397 O O . THR B 1 18 ? -4.77 -5.715 -13.289 1 67.31 18 THR B O 1
ATOM 1400 N N . TRP B 1 19 ? -2.727 -6.297 -13.203 1 62.66 19 TRP B N 1
ATOM 1401 C CA . TRP B 1 19 ? -2.787 -7.254 -14.305 1 62.66 19 TRP B CA 1
ATOM 1402 C C . TRP B 1 19 ? -3.203 -6.566 -15.602 1 62.66 19 TRP B C 1
ATOM 1404 O O . TRP B 1 19 ? -3.791 -7.199 -16.484 1 62.66 19 TRP B O 1
ATOM 1414 N N . PHE B 1 20 ? -2.914 -5.188 -15.578 1 63.72 20 PHE B N 1
ATOM 1415 C CA . PHE B 1 20 ? -3.234 -4.445 -16.797 1 63.72 20 PHE B CA 1
ATOM 1416 C C . PHE B 1 20 ? -2.328 -4.871 -17.938 1 63.72 20 PHE B C 1
ATOM 1418 O O . PHE B 1 20 ? -1.128 -5.07 -17.75 1 63.72 20 PHE B O 1
ATOM 1425 N N . ASN B 1 21 ? -3.043 -5.336 -18.906 1 59.12 21 ASN B N 1
ATOM 1426 C CA . ASN B 1 21 ? -2.275 -5.492 -20.141 1 59.12 21 ASN B CA 1
ATOM 1427 C C . ASN B 1 21 ? -2.531 -4.344 -21.109 1 59.12 21 ASN B C 1
ATOM 1429 O O . ASN B 1 21 ? -3.43 -3.529 -20.891 1 59.12 21 ASN B O 1
ATOM 1433 N N . THR B 1 22 ? -1.478 -4.062 -21.797 1 54.97 22 THR B N 1
ATOM 1434 C CA . THR B 1 22 ? -1.424 -2.979 -22.781 1 54.97 22 THR B CA 1
ATOM 1435 C C . THR B 1 22 ? -2.77 -2.811 -23.469 1 54.97 22 THR B C 1
ATOM 1437 O O . THR B 1 22 ? -3.098 -1.722 -23.953 1 54.97 22 THR B O 1
ATOM 1440 N N . THR B 1 23 ? -3.557 -3.859 -23.484 1 54.22 23 THR B N 1
ATOM 1441 C CA . THR B 1 23 ? -4.758 -3.738 -24.297 1 54.22 23 THR B CA 1
ATOM 1442 C C . THR B 1 23 ? -5.973 -3.42 -23.438 1 54.22 23 THR B C 1
ATOM 1444 O O . THR B 1 23 ? -7.086 -3.281 -23.953 1 54.22 23 THR B O 1
ATOM 1447 N N . THR B 1 24 ? -5.746 -3.422 -22.203 1 57.56 24 THR B N 1
ATOM 1448 C CA . THR B 1 24 ? -6.941 -3.305 -21.375 1 57.56 24 THR B CA 1
ATOM 1449 C C . THR B 1 24 ? -7.363 -1.845 -21.234 1 57.56 24 THR B C 1
ATOM 1451 O O . THR B 1 24 ? -6.516 -0.952 -21.172 1 57.56 24 THR B O 1
ATOM 1454 N N . PHE B 1 25 ? -8.719 -1.661 -21.297 1 56.44 25 PHE B N 1
ATOM 1455 C CA . PHE B 1 25 ? -9.391 -0.37 -21.234 1 56.44 25 PHE B CA 1
ATOM 1456 C C . PHE B 1 25 ? -9.18 0.292 -19.875 1 56.44 25 PHE B C 1
ATOM 1458 O O . PHE B 1 25 ? -9.625 -0.22 -18.859 1 56.44 25 PHE B O 1
ATOM 1465 N N . HIS B 1 26 ? -8.375 1.311 -19.844 1 61.75 26 HIS B N 1
ATOM 1466 C CA . HIS B 1 26 ? -8.078 2.135 -18.688 1 61.75 26 HIS B CA 1
ATOM 1467 C C . HIS B 1 26 ? -9.336 2.787 -18.125 1 61.75 26 HIS B C 1
ATOM 1469 O O . HIS B 1 26 ? -9.422 3.078 -16.938 1 61.75 26 HIS B O 1
ATOM 1475 N N . ASP B 1 27 ? -10.367 2.795 -19 1 69.31 27 ASP B N 1
ATOM 1476 C CA . ASP B 1 27 ? -11.57 3.492 -18.562 1 69.31 27 ASP B CA 1
ATOM 1477 C C . ASP B 1 27 ? -12.281 2.719 -17.453 1 69.31 27 ASP B C 1
ATOM 1479 O O . ASP B 1 27 ? -12.961 3.311 -16.609 1 69.31 27 ASP B O 1
ATOM 1483 N N . LEU B 1 28 ? -12.047 1.416 -17.453 1 71.19 28 LEU B N 1
ATOM 1484 C CA . LEU B 1 28 ? -12.703 0.559 -16.484 1 71.19 28 LEU B CA 1
ATOM 1485 C C . LEU B 1 28 ? -12.172 0.83 -15.078 1 71.19 28 LEU B C 1
ATOM 1487 O O . LEU B 1 28 ? -12.844 0.545 -14.086 1 71.19 28 LEU B O 1
ATOM 1491 N N . TYR B 1 29 ? -11.102 1.479 -15.078 1 76.75 29 TYR B N 1
ATOM 1492 C CA . TYR B 1 29 ? -10.445 1.649 -13.789 1 76.75 29 TYR B CA 1
ATOM 1493 C C . TYR B 1 29 ? -10.602 3.08 -13.281 1 76.75 29 TYR B C 1
ATOM 1495 O O . TYR B 1 29 ? -10.109 3.422 -12.203 1 76.75 29 TYR B O 1
ATOM 1503 N N . ASN B 1 30 ? -11.367 3.754 -14.039 1 80.56 30 ASN B N 1
ATOM 1504 C CA . ASN B 1 30 ? -11.547 5.141 -13.625 1 80.56 30 ASN B CA 1
ATOM 1505 C C . ASN B 1 30 ? -12.578 5.258 -12.5 1 80.56 30 ASN B C 1
ATOM 1507 O O . ASN B 1 30 ? -13.602 4.578 -12.516 1 80.56 30 ASN B O 1
ATOM 1511 N N . ILE B 1 31 ? -12.258 5.988 -11.477 1 80.44 31 ILE B N 1
ATOM 1512 C CA . ILE B 1 31 ? -13.156 6.367 -10.391 1 80.44 31 ILE B CA 1
ATOM 1513 C C . ILE B 1 31 ? -13.398 7.875 -10.43 1 80.44 31 ILE B C 1
ATOM 1515 O O . ILE B 1 31 ? -12.445 8.664 -10.422 1 80.44 31 ILE B O 1
ATOM 1519 N N . ASP B 1 32 ? -14.602 8.297 -10.477 1 82.75 32 ASP B N 1
ATOM 1520 C CA . ASP B 1 32 ? -14.914 9.727 -10.508 1 82.75 32 ASP B CA 1
ATOM 1521 C C . ASP B 1 32 ? -14.32 10.445 -9.297 1 82.75 32 ASP B C 1
ATOM 1523 O O . ASP B 1 32 ? -14.414 9.953 -8.172 1 82.75 32 ASP B O 1
ATOM 1527 N N . GLY B 1 33 ? -13.703 11.609 -9.633 1 82.62 33 GLY B N 1
ATOM 1528 C CA . GLY B 1 33 ? -13.125 12.398 -8.555 1 82.62 33 GLY B CA 1
ATOM 1529 C C . GLY B 1 33 ? -11.727 11.961 -8.172 1 82.62 33 GLY B C 1
ATOM 1530 O O . GLY B 1 33 ? -11.133 12.5 -7.234 1 82.62 33 GLY B O 1
ATOM 1531 N N . TYR B 1 34 ? -11.273 10.961 -8.977 1 87.31 34 TYR B N 1
ATOM 1532 C CA . TYR B 1 34 ? -9.922 10.492 -8.695 1 87.31 34 TYR B CA 1
ATOM 1533 C C . TYR B 1 34 ? -9.078 10.484 -9.969 1 87.31 34 TYR B C 1
ATOM 1535 O O . TYR B 1 34 ? -9.594 10.266 -11.062 1 87.31 34 TYR B O 1
ATOM 1543 N N . ASN B 1 35 ? -7.84 10.758 -9.734 1 89.94 35 ASN B N 1
ATOM 1544 C CA . ASN B 1 35 ? -6.844 10.477 -10.766 1 89.94 35 ASN B CA 1
ATOM 1545 C C . ASN B 1 35 ? -6.312 9.055 -10.656 1 89.94 35 ASN B C 1
ATOM 1547 O O . ASN B 1 35 ? -6.125 8.539 -9.555 1 89.94 35 ASN B O 1
ATOM 1551 N N . PHE B 1 36 ? -6.156 8.484 -11.82 1 89.5 36 PHE B N 1
ATOM 1552 C CA . PHE B 1 36 ? -5.648 7.117 -11.914 1 89.5 36 PHE B CA 1
ATOM 1553 C C . PHE B 1 36 ? -4.266 7.094 -12.555 1 89.5 36 PHE B C 1
ATOM 1555 O O . PHE B 1 36 ? -4.125 7.379 -13.742 1 89.5 36 PHE B O 1
ATOM 1562 N N . ILE B 1 37 ? -3.213 6.777 -11.789 1 91.88 37 ILE B N 1
ATOM 1563 C CA . ILE B 1 37 ? -1.833 6.68 -12.258 1 91.88 37 ILE B CA 1
ATOM 1564 C C . ILE B 1 37 ? -1.364 5.23 -12.188 1 91.88 37 ILE B C 1
ATOM 1566 O O . ILE B 1 37 ? -1.535 4.562 -11.164 1 91.88 37 ILE B O 1
ATOM 1570 N N . HIS B 1 38 ? -0.818 4.785 -13.305 1 90.12 38 HIS B N 1
ATOM 1571 C CA . HIS B 1 38 ? -0.474 3.367 -13.305 1 90.12 38 HIS B CA 1
ATOM 1572 C C . HIS B 1 38 ? 0.795 3.107 -14.109 1 90.12 38 HIS B C 1
ATOM 1574 O O . HIS B 1 38 ? 1.253 3.979 -14.852 1 90.12 38 HIS B O 1
ATOM 1580 N N . ASN B 1 39 ? 1.429 2.02 -13.844 1 90.31 39 ASN B N 1
ATOM 1581 C CA . ASN B 1 39 ? 2.568 1.454 -14.555 1 90.31 39 ASN B CA 1
ATOM 1582 C C . ASN B 1 39 ? 2.383 -0.038 -14.812 1 90.31 39 ASN B C 1
ATOM 1584 O O . ASN B 1 39 ? 2.441 -0.846 -13.883 1 90.31 39 ASN B O 1
ATOM 1588 N N . ASP B 1 40 ? 2.143 -0.35 -16.047 1 82.44 40 ASP B N 1
ATOM 1589 C CA . ASP B 1 40 ? 1.816 -1.719 -16.438 1 82.44 40 ASP B CA 1
ATOM 1590 C C . ASP B 1 40 ? 3.082 -2.523 -16.719 1 82.44 40 ASP B C 1
ATOM 1592 O O . ASP B 1 40 ? 4.086 -1.97 -17.172 1 82.44 40 ASP B O 1
ATOM 1596 N N . ARG B 1 41 ? 2.926 -3.768 -16.375 1 79 41 ARG B N 1
ATOM 1597 C CA . ARG B 1 41 ? 3.971 -4.664 -16.859 1 79 41 ARG B CA 1
ATOM 1598 C C . ARG B 1 41 ? 3.891 -4.828 -18.375 1 79 41 ARG B C 1
ATOM 1600 O O . ARG B 1 41 ? 2.799 -4.977 -18.922 1 79 41 ARG B O 1
ATOM 1607 N N . ILE B 1 42 ? 5.094 -4.711 -18.844 1 72.31 42 ILE B N 1
ATOM 1608 C CA . ILE B 1 42 ? 5.121 -4.816 -20.297 1 72.31 42 ILE B CA 1
ATOM 1609 C C . ILE B 1 42 ? 5.449 -6.25 -20.703 1 72.31 42 ILE B C 1
ATOM 1611 O O . ILE B 1 42 ? 6.359 -6.871 -20.141 1 72.31 42 ILE B O 1
ATOM 1615 N N . ASP B 1 43 ? 4.68 -6.777 -21.688 1 62.5 43 ASP B N 1
ATOM 1616 C CA . ASP B 1 43 ? 4.984 -7.984 -22.453 1 62.5 43 ASP B CA 1
ATOM 1617 C C . ASP B 1 43 ? 4.773 -9.242 -21.609 1 62.5 43 ASP B C 1
ATOM 1619 O O . ASP B 1 43 ? 5.266 -10.312 -21.953 1 62.5 43 ASP B O 1
ATOM 1623 N N . ARG B 1 44 ? 4.395 -9.156 -20.422 1 66.88 44 ARG B N 1
ATOM 1624 C CA . ARG B 1 44 ? 4.129 -10.336 -19.609 1 66.88 44 ARG B CA 1
ATOM 1625 C C . ARG B 1 44 ? 2.82 -10.195 -18.844 1 66.88 44 ARG B C 1
ATOM 1627 O O . ARG B 1 44 ?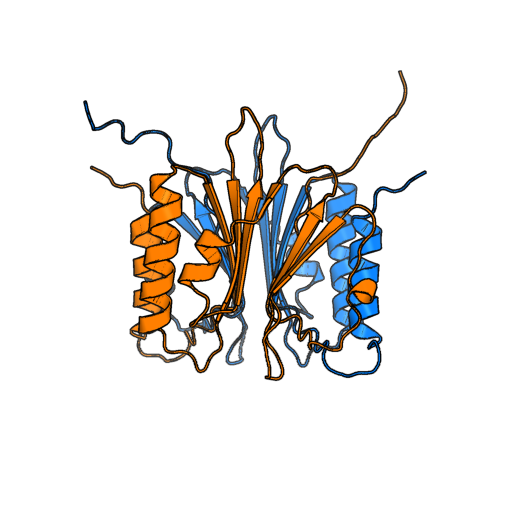 2.396 -9.078 -18.531 1 66.88 44 ARG B O 1
ATOM 1634 N N . ARG B 1 45 ? 2.305 -11.43 -18.672 1 66.62 45 ARG B N 1
ATOM 1635 C CA . ARG B 1 45 ? 1.074 -11.469 -17.891 1 66.62 45 ARG B CA 1
ATOM 1636 C C . ARG B 1 45 ? 1.347 -11.148 -16.422 1 66.62 45 ARG B C 1
ATOM 1638 O O . ARG B 1 45 ? 2.445 -11.398 -15.922 1 66.62 45 ARG B O 1
ATOM 1645 N N . GLY B 1 46 ? 0.502 -10.438 -15.914 1 74.12 46 GLY B N 1
ATOM 1646 C CA . GLY B 1 46 ? 0.564 -10.164 -14.492 1 74.12 46 GLY B CA 1
ATOM 1647 C C . GLY B 1 46 ? 1.201 -8.828 -14.164 1 74.12 46 GLY B C 1
ATOM 1648 O O . GLY B 1 46 ? 1.281 -7.949 -15.023 1 74.12 46 GLY B O 1
ATOM 1649 N N . GLY B 1 47 ? 1.415 -8.68 -12.938 1 80.5 47 GLY B N 1
ATOM 1650 C CA . GLY B 1 47 ? 2.105 -7.5 -12.438 1 80.5 47 GLY B CA 1
ATOM 1651 C C . GLY B 1 47 ? 1.292 -6.227 -12.57 1 80.5 47 GLY B C 1
ATOM 1652 O O . GLY B 1 47 ? 0.064 -6.254 -12.461 1 80.5 47 GLY B O 1
ATOM 1653 N N . GLY B 1 48 ? 2.117 -5.066 -12.625 1 87.62 48 GLY B N 1
ATOM 1654 C CA . GLY B 1 48 ? 1.505 -3.75 -12.719 1 87.62 48 GLY B CA 1
ATOM 1655 C C . GLY B 1 48 ? 1.19 -3.141 -11.359 1 87.62 48 GLY B C 1
ATOM 1656 O O . GLY B 1 48 ? 0.925 -3.861 -10.398 1 87.62 48 GLY B O 1
ATOM 1657 N N . VAL B 1 49 ? 1.206 -1.854 -11.32 1 91.25 49 VAL B N 1
ATOM 1658 C CA . VAL B 1 49 ? 0.853 -1.104 -10.117 1 91.25 49 VAL B CA 1
ATOM 1659 C C . VAL B 1 49 ? -0.011 0.098 -10.492 1 91.25 49 VAL B C 1
ATOM 1661 O O . VAL B 1 49 ? 0.01 0.55 -11.641 1 91.25 49 VAL B O 1
ATOM 1664 N N . ALA B 1 50 ? -0.742 0.561 -9.484 1 90.25 50 ALA B N 1
ATOM 1665 C CA . ALA B 1 50 ? -1.589 1.727 -9.727 1 90.25 50 ALA B CA 1
ATOM 1666 C C . ALA B 1 50 ? -1.831 2.506 -8.438 1 90.25 50 ALA B C 1
ATOM 1668 O O . ALA B 1 50 ? -1.759 1.944 -7.344 1 90.25 50 ALA B O 1
ATOM 1669 N N . LEU B 1 51 ? -2.09 3.779 -8.641 1 91.19 51 LEU B N 1
ATOM 1670 C CA . LEU B 1 51 ? -2.447 4.688 -7.555 1 91.19 51 LEU B CA 1
ATOM 1671 C C . LEU B 1 51 ? -3.688 5.5 -7.914 1 91.19 51 LEU B C 1
ATOM 1673 O O . LEU B 1 51 ? -3.785 6.039 -9.016 1 91.19 51 LEU B O 1
ATOM 1677 N N . TYR B 1 52 ? -4.617 5.461 -7.023 1 88.38 52 TYR B N 1
ATOM 1678 C CA . TYR B 1 52 ? -5.727 6.406 -7.086 1 88.38 52 TYR B CA 1
ATOM 1679 C C . TYR B 1 52 ? -5.508 7.566 -6.125 1 88.38 52 TYR B C 1
ATOM 1681 O O . TYR B 1 52 ? -5.227 7.355 -4.941 1 88.38 52 TYR B O 1
ATOM 1689 N N . ILE B 1 53 ? -5.648 8.75 -6.645 1 87.25 53 ILE B N 1
ATOM 1690 C CA . ILE B 1 53 ? -5.52 9.938 -5.805 1 87.25 53 ILE B CA 1
ATOM 1691 C C . ILE B 1 53 ? -6.66 10.906 -6.098 1 87.25 53 ILE B C 1
ATOM 1693 O O . ILE B 1 53 ? -7.031 11.109 -7.258 1 87.25 53 ILE B O 1
ATOM 1697 N N . LYS B 1 54 ? -7.105 11.523 -5.047 1 84.25 54 LYS B N 1
ATOM 1698 C CA . LYS B 1 54 ? -8.203 12.469 -5.238 1 84.25 54 LYS B CA 1
ATOM 1699 C C . LYS B 1 54 ? -7.805 13.586 -6.195 1 84.25 54 LYS B C 1
ATOM 1701 O O . LYS B 1 54 ? -6.691 14.109 -6.117 1 84.25 54 LYS B O 1
ATOM 1706 N N . SER B 1 55 ? -8.75 14 -7.039 1 86.81 55 SER B N 1
ATOM 1707 C CA . SER B 1 55 ? -8.461 14.938 -8.117 1 86.81 55 SER B CA 1
ATOM 1708 C C . SER B 1 55 ? -8.141 16.328 -7.57 1 86.81 55 SER B C 1
ATOM 1710 O O . SER B 1 55 ? -7.492 17.125 -8.242 1 86.81 55 SER B O 1
ATOM 1712 N N . ASN B 1 56 ? -8.562 16.672 -6.375 1 82.62 56 ASN B N 1
ATOM 1713 C CA . ASN B 1 56 ? -8.336 17.984 -5.809 1 82.62 56 ASN B CA 1
ATOM 1714 C C . ASN B 1 56 ? -6.984 18.078 -5.109 1 82.62 56 ASN B C 1
ATOM 1716 O O . ASN B 1 56 ? -6.602 19.156 -4.629 1 82.62 56 ASN B O 1
ATOM 1720 N N . ILE B 1 57 ? -6.332 17 -5.055 1 83.56 57 ILE B N 1
ATOM 1721 C CA . ILE B 1 57 ? -5.008 16.984 -4.445 1 83.56 57 ILE B CA 1
ATOM 1722 C C . ILE B 1 57 ? -3.949 17.312 -5.5 1 83.56 57 ILE B C 1
ATOM 1724 O O . ILE B 1 57 ? -3.916 16.688 -6.562 1 83.56 57 ILE B O 1
ATOM 1728 N N . LYS B 1 58 ? -3.162 18.297 -5.156 1 87.81 58 LYS B N 1
ATOM 1729 C CA . LYS B 1 58 ? -2.059 18.641 -6.051 1 87.81 58 LYS B CA 1
ATOM 1730 C C . LYS B 1 58 ? -0.88 17.688 -5.867 1 87.81 58 LYS B C 1
ATOM 1732 O O . LYS B 1 58 ? -0.442 17.438 -4.742 1 87.81 58 LYS B O 1
ATOM 1737 N N . TYR B 1 59 ? -0.447 17.125 -7 1 91.19 59 TYR B N 1
ATOM 1738 C CA . TYR B 1 59 ? 0.687 16.203 -6.945 1 91.19 59 TYR B CA 1
ATOM 1739 C C . TYR B 1 59 ? 1.513 16.281 -8.227 1 91.19 59 TYR B C 1
ATOM 1741 O O . TYR B 1 59 ? 1.06 16.828 -9.234 1 91.19 59 TYR B O 1
ATOM 1749 N N . VAL B 1 60 ? 2.768 15.797 -8.133 1 95.31 60 VAL B N 1
ATOM 1750 C CA . VAL B 1 60 ? 3.605 15.602 -9.312 1 95.31 60 VAL B CA 1
ATOM 1751 C C . VAL B 1 60 ? 4.074 14.156 -9.375 1 95.31 60 VAL B C 1
ATOM 1753 O O . VAL B 1 60 ? 4.301 13.516 -8.344 1 95.31 60 VAL B O 1
ATOM 1756 N N . ILE B 1 61 ? 4.164 13.664 -10.609 1 97 61 ILE B N 1
ATOM 1757 C CA . ILE B 1 61 ? 4.695 12.312 -10.805 1 97 61 ILE B CA 1
ATOM 1758 C C . ILE B 1 61 ? 6.215 12.336 -10.68 1 97 61 ILE B C 1
ATOM 1760 O O . ILE B 1 61 ? 6.883 13.203 -11.25 1 97 61 ILE B O 1
ATOM 1764 N N . ARG B 1 62 ? 6.715 11.461 -9.875 1 96.94 62 ARG B N 1
ATOM 1765 C CA . ARG B 1 62 ? 8.156 11.391 -9.664 1 96.94 62 ARG B CA 1
ATOM 1766 C C . ARG B 1 62 ? 8.766 10.234 -10.445 1 96.94 62 ARG B C 1
ATOM 1768 O O . ARG B 1 62 ? 9.258 9.266 -9.859 1 96.94 62 ARG B O 1
ATOM 1775 N N . ASP B 1 63 ? 8.875 10.406 -11.711 1 97.12 63 ASP B N 1
ATOM 1776 C CA . ASP B 1 63 ? 9.438 9.406 -12.609 1 97.12 63 ASP B CA 1
ATOM 1777 C C . ASP B 1 63 ? 10.914 9.164 -12.312 1 97.12 63 ASP B C 1
ATOM 1779 O O . ASP B 1 63 ? 11.438 8.078 -12.57 1 97.12 63 ASP B O 1
ATOM 1783 N N . ASP B 1 64 ? 11.508 10.203 -11.844 1 97.19 64 ASP B N 1
ATOM 1784 C CA . ASP B 1 64 ? 12.93 10.062 -11.516 1 97.19 64 ASP B CA 1
ATOM 1785 C C . ASP B 1 64 ? 13.156 8.969 -10.477 1 97.19 64 ASP B C 1
ATOM 1787 O O . ASP B 1 64 ? 14.172 8.273 -10.516 1 97.19 64 ASP B O 1
ATOM 1791 N N . LEU B 1 65 ? 12.273 8.828 -9.578 1 96.06 65 LEU B N 1
ATOM 1792 C CA . LEU B 1 65 ? 12.367 7.762 -8.586 1 96.06 65 LEU B CA 1
ATOM 1793 C C . LEU B 1 65 ? 12.094 6.402 -9.227 1 96.06 65 LEU B C 1
ATOM 1795 O O . LEU B 1 65 ? 12.828 5.445 -8.992 1 96.06 65 LEU B O 1
ATOM 1799 N N . SER B 1 66 ? 11.078 6.336 -10.062 1 96.44 66 SER B N 1
ATOM 1800 C CA . SER B 1 66 ? 10.719 5.09 -10.734 1 96.44 66 SER B CA 1
ATOM 1801 C C . SER B 1 66 ? 11.852 4.594 -11.625 1 96.44 66 SER B C 1
ATOM 1803 O O . SER B 1 66 ? 12.039 3.389 -11.789 1 96.44 66 SER B O 1
ATOM 1805 N N . ARG B 1 67 ? 12.586 5.484 -12.156 1 94.94 67 ARG B N 1
ATOM 1806 C CA . ARG B 1 67 ? 13.672 5.125 -13.062 1 94.94 67 ARG B CA 1
ATOM 1807 C C . ARG B 1 67 ? 14.727 4.281 -12.344 1 94.94 67 ARG B C 1
ATOM 1809 O O . ARG B 1 67 ? 15.352 3.416 -12.953 1 94.94 67 ARG B O 1
ATOM 1816 N N . HIS B 1 68 ? 14.891 4.52 -11.078 1 93.75 68 HIS B N 1
ATOM 1817 C CA . HIS B 1 68 ? 15.867 3.744 -10.312 1 93.75 68 HIS B CA 1
ATOM 1818 C C . HIS B 1 68 ? 15.461 2.277 -10.227 1 93.75 68 HIS B C 1
ATOM 1820 O O . HIS B 1 68 ? 16.312 1.402 -10.047 1 93.75 68 HIS B O 1
ATOM 1826 N N . LEU B 1 69 ? 14.148 1.978 -10.383 1 94.94 69 LEU B N 1
ATOM 1827 C CA . LEU B 1 69 ? 13.648 0.639 -10.094 1 94.94 69 LEU B CA 1
ATOM 1828 C C . LEU B 1 69 ? 13.133 -0.029 -11.367 1 94.94 69 LEU B C 1
ATOM 1830 O O . LEU B 1 69 ? 12.609 -1.146 -11.32 1 94.94 69 LEU B O 1
ATOM 1834 N N . THR B 1 70 ? 13.305 0.543 -12.516 1 92 70 THR B N 1
ATOM 1835 C CA . THR B 1 70 ? 12.664 0.142 -13.766 1 92 70 THR B CA 1
ATOM 1836 C C . THR B 1 70 ? 13.031 -1.292 -14.125 1 92 70 THR B C 1
ATOM 1838 O O . THR B 1 70 ? 12.211 -2.035 -14.664 1 92 70 THR B O 1
ATOM 1841 N N . ASN B 1 71 ? 14.18 -1.75 -13.789 1 91.12 71 ASN B N 1
ATOM 1842 C CA . ASN B 1 71 ? 14.641 -3.078 -14.18 1 91.12 71 ASN B CA 1
ATOM 1843 C C . ASN B 1 71 ? 14.266 -4.129 -13.141 1 91.12 71 ASN B C 1
ATOM 1845 O O . ASN B 1 71 ? 14.375 -5.332 -13.398 1 91.12 71 ASN B O 1
ATOM 1849 N N . ASP B 1 72 ? 13.82 -3.652 -12.047 1 93.06 72 ASP B N 1
ATOM 1850 C CA . ASP B 1 72 ? 13.703 -4.594 -10.938 1 93.06 72 ASP B CA 1
ATOM 1851 C C . ASP B 1 72 ? 12.258 -4.703 -10.461 1 93.06 72 ASP B C 1
ATOM 1853 O O . ASP B 1 72 ? 11.891 -5.672 -9.797 1 93.06 72 ASP B O 1
ATOM 1857 N N . ALA B 1 73 ? 11.508 -3.693 -10.773 1 93.19 73 ALA B N 1
ATOM 1858 C CA . ALA B 1 73 ? 10.156 -3.65 -10.234 1 93.19 73 ALA B CA 1
ATOM 1859 C C . ALA B 1 73 ? 9.266 -2.715 -11.047 1 93.19 73 ALA B C 1
ATOM 1861 O O . ALA B 1 73 ? 9.766 -1.862 -11.781 1 93.19 73 ALA B O 1
ATOM 1862 N N . GLU B 1 74 ? 8.039 -2.879 -10.992 1 93 74 GLU B N 1
ATOM 1863 C CA . GLU B 1 74 ? 7.059 -1.892 -11.43 1 93 74 GLU B CA 1
ATOM 1864 C C . GLU B 1 74 ? 6.723 -0.912 -10.312 1 93 74 GLU B C 1
ATOM 1866 O O . GLU B 1 74 ? 6.434 -1.323 -9.188 1 93 74 GLU B O 1
ATOM 1871 N N . THR B 1 75 ? 6.785 0.35 -10.641 1 95.81 75 THR B N 1
ATOM 1872 C CA . THR B 1 75 ? 6.578 1.322 -9.578 1 95.81 75 THR B CA 1
ATOM 1873 C C . THR B 1 75 ? 5.824 2.543 -10.094 1 95.81 75 THR B C 1
ATOM 1875 O O . THR B 1 75 ? 5.855 2.836 -11.289 1 95.81 75 THR B O 1
ATOM 1878 N N . VAL B 1 76 ? 5.109 3.217 -9.258 1 96 76 VAL B N 1
ATOM 1879 C CA . VAL B 1 76 ? 4.613 4.582 -9.391 1 96 76 VAL B CA 1
ATOM 1880 C C . VAL B 1 76 ? 4.984 5.395 -8.156 1 96 76 VAL B C 1
ATOM 1882 O O . VAL B 1 76 ? 4.793 4.941 -7.023 1 96 76 VAL B O 1
ATOM 1885 N N . PHE B 1 77 ? 5.582 6.512 -8.391 1 96.06 77 PHE B N 1
ATOM 1886 C CA . PHE B 1 77 ? 5.867 7.457 -7.316 1 96.06 77 PHE B CA 1
ATOM 1887 C C . PHE B 1 77 ? 5.23 8.812 -7.605 1 96.06 77 PHE B C 1
ATOM 1889 O O . PHE B 1 77 ? 5.32 9.32 -8.727 1 96.06 77 PHE B O 1
ATOM 1896 N N . ILE B 1 78 ? 4.633 9.375 -6.566 1 94.75 78 ILE B N 1
ATOM 1897 C CA . ILE B 1 78 ? 4.129 10.742 -6.668 1 94.75 78 ILE B CA 1
ATOM 1898 C C . ILE B 1 78 ? 4.57 11.547 -5.445 1 94.75 78 ILE B C 1
ATOM 1900 O O . ILE B 1 78 ? 4.934 10.969 -4.414 1 94.75 78 ILE B O 1
ATOM 1904 N N . GLU B 1 79 ? 4.574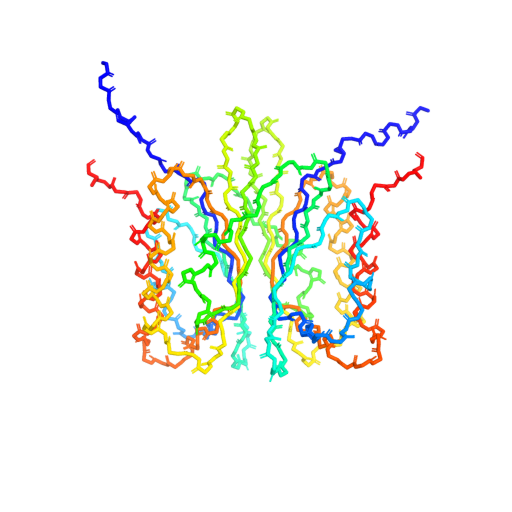 12.781 -5.637 1 92.06 79 GLU B N 1
ATOM 1905 C CA . GLU B 1 79 ? 4.84 13.727 -4.555 1 92.06 79 GLU B CA 1
ATOM 1906 C C . GLU B 1 79 ? 3.66 14.664 -4.34 1 92.06 79 GLU B C 1
ATOM 1908 O O . GLU B 1 79 ? 3.289 15.422 -5.238 1 92.06 79 GLU B O 1
ATOM 1913 N N . ILE B 1 80 ? 3.092 14.539 -3.199 1 86.88 80 ILE B N 1
ATOM 1914 C CA . ILE B 1 80 ? 1.988 15.422 -2.84 1 86.88 80 ILE B CA 1
ATOM 1915 C C . ILE B 1 80 ? 2.535 16.781 -2.406 1 86.88 80 ILE B C 1
ATOM 1917 O O . ILE B 1 80 ? 3.449 16.859 -1.583 1 86.88 80 ILE B O 1
ATOM 1921 N N . GLN B 1 81 ? 1.908 17.719 -3.051 1 85.62 81 GLN B N 1
ATOM 1922 C CA . GLN B 1 81 ? 2.307 19.078 -2.719 1 85.62 81 GLN B CA 1
ATOM 1923 C C . GLN B 1 81 ? 1.376 19.688 -1.673 1 85.62 81 GLN B C 1
ATOM 1925 O O . GLN B 1 81 ? 0.224 20 -1.97 1 85.62 81 GLN B O 1
ATOM 1930 N N . ASN B 1 82 ? 1.772 19.656 -0.37 1 73.06 82 ASN B N 1
ATOM 1931 C CA . ASN B 1 82 ? 0.916 20.078 0.731 1 73.06 82 ASN B CA 1
ATOM 1932 C C . ASN B 1 82 ? 1.323 21.453 1.258 1 73.06 82 ASN B C 1
ATOM 1934 O O . ASN B 1 82 ? 1.117 21.75 2.434 1 73.06 82 ASN B O 1
ATOM 1938 N N . GLY B 1 8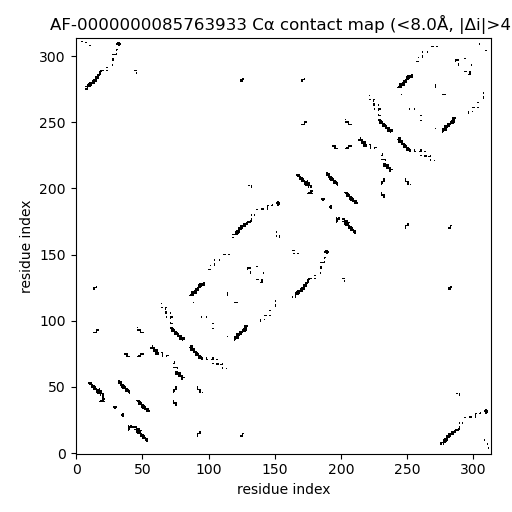3 ? 1.922 22.266 0.419 1 62.88 83 GLY B N 1
ATOM 1939 C CA . GLY B 1 83 ? 2.262 23.609 0.868 1 62.88 83 GLY B CA 1
ATOM 1940 C C . GLY B 1 83 ? 3.1 23.609 2.133 1 62.88 83 GLY B C 1
ATOM 1941 O O . GLY B 1 83 ? 4.18 23.031 2.172 1 62.88 83 GLY B O 1
ATOM 1942 N N . ASN B 1 84 ? 2.391 24.047 3.277 1 55.78 84 ASN B N 1
ATOM 1943 C CA . ASN B 1 84 ? 3.1 24.328 4.523 1 55.78 84 ASN B CA 1
ATOM 1944 C C . ASN B 1 84 ? 3.354 23.047 5.32 1 55.78 84 ASN B C 1
ATOM 1946 O O . ASN B 1 84 ? 4.203 23.031 6.211 1 55.78 84 ASN B O 1
ATOM 1950 N N . LYS B 1 85 ? 2.602 22.031 5.004 1 61.56 85 LYS B N 1
ATOM 1951 C CA . LYS B 1 85 ? 2.75 20.812 5.797 1 61.56 85 LYS B CA 1
ATOM 1952 C C . LYS B 1 85 ? 3.887 19.938 5.262 1 61.56 85 LYS B C 1
ATOM 1954 O O . LYS B 1 85 ? 4.273 18.953 5.895 1 61.56 85 LYS B O 1
ATOM 1959 N N . GLY B 1 86 ? 4.582 20.438 4.23 1 73.38 86 GLY B N 1
ATOM 1960 C CA . GLY B 1 86 ? 5.648 19.641 3.633 1 73.38 86 GLY B CA 1
ATOM 1961 C C . GLY B 1 86 ? 5.141 18.609 2.641 1 73.38 86 GLY B C 1
ATOM 1962 O O . GLY B 1 86 ? 4.055 18.062 2.816 1 73.38 86 GLY B O 1
ATOM 1963 N N . ASN B 1 87 ? 5.941 18.375 1.617 1 82.12 87 ASN B N 1
ATOM 1964 C CA . ASN B 1 87 ? 5.594 17.422 0.574 1 82.12 87 ASN B CA 1
ATOM 1965 C C . ASN B 1 87 ? 5.816 15.984 1.036 1 82.12 87 ASN B C 1
ATOM 1967 O O . ASN B 1 87 ? 6.715 15.719 1.835 1 82.12 87 ASN B O 1
ATOM 1971 N N . VAL B 1 88 ? 4.973 15.141 0.591 1 83.12 88 VAL B N 1
ATOM 1972 C CA . VAL B 1 88 ? 5.074 13.727 0.936 1 83.12 88 VAL B CA 1
ATOM 1973 C C . VAL B 1 88 ? 5.176 12.891 -0.338 1 83.12 88 VAL B C 1
ATOM 1975 O O . VAL B 1 88 ? 4.457 13.141 -1.311 1 83.12 88 VAL B O 1
ATOM 1978 N N . ILE B 1 89 ? 6.117 11.961 -0.289 1 89.5 89 ILE B N 1
ATOM 1979 C CA . ILE B 1 89 ? 6.266 11.039 -1.408 1 89.5 89 ILE B CA 1
ATOM 1980 C C . ILE B 1 89 ? 5.457 9.773 -1.142 1 89.5 89 ILE B C 1
ATOM 1982 O O . ILE B 1 89 ? 5.508 9.211 -0.043 1 89.5 89 ILE B O 1
ATOM 1986 N N . ILE B 1 90 ? 4.637 9.406 -2.133 1 90.19 90 ILE B N 1
ATOM 1987 C CA . ILE B 1 90 ? 3.895 8.148 -2.084 1 90.19 90 ILE B CA 1
ATOM 1988 C C . ILE B 1 90 ? 4.379 7.219 -3.193 1 90.19 90 ILE B C 1
ATOM 1990 O O . ILE B 1 90 ? 4.516 7.637 -4.348 1 90.19 90 ILE B O 1
ATOM 1994 N N . GLY B 1 91 ? 4.648 5.984 -2.803 1 92.94 91 GLY B N 1
ATOM 1995 C CA . GLY B 1 91 ? 5.105 5.016 -3.783 1 92.94 91 GLY B CA 1
ATOM 1996 C C . GLY B 1 91 ? 4.414 3.67 -3.66 1 92.94 91 GLY B C 1
ATOM 1997 O O . GLY B 1 91 ? 4.133 3.211 -2.551 1 92.94 91 GLY B O 1
ATOM 1998 N N . VAL B 1 92 ? 4.137 3.072 -4.801 1 94 92 VAL B N 1
ATOM 1999 C CA . VAL B 1 92 ? 3.674 1.688 -4.852 1 94 92 VAL B CA 1
ATOM 2000 C C . VAL B 1 92 ? 4.625 0.856 -5.707 1 94 92 VAL B C 1
ATOM 2002 O O . VAL B 1 92 ? 5.062 1.3 -6.77 1 94 92 VAL B O 1
ATOM 2005 N N . ILE B 1 93 ? 4.938 -0.353 -5.18 1 93 93 ILE B N 1
ATOM 2006 C CA . ILE B 1 93 ? 5.961 -1.18 -5.809 1 93 93 ILE B CA 1
ATOM 2007 C C . ILE B 1 93 ? 5.453 -2.613 -5.949 1 93 93 ILE B C 1
ATOM 2009 O O . ILE B 1 93 ? 4.863 -3.164 -5.016 1 93 93 ILE B O 1
ATOM 2013 N N . TYR B 1 94 ? 5.652 -3.168 -7.113 1 92 94 TYR B N 1
ATOM 2014 C CA . TYR B 1 94 ? 5.547 -4.609 -7.32 1 92 94 TYR B CA 1
ATOM 2015 C C . TYR B 1 94 ? 6.863 -5.184 -7.824 1 92 94 TYR B C 1
ATOM 2017 O O . TYR B 1 94 ? 7.305 -4.867 -8.93 1 92 94 TYR B O 1
ATOM 2025 N N . ARG B 1 95 ? 7.418 -6.055 -7.066 1 90.62 95 ARG B N 1
ATOM 2026 C CA . ARG B 1 95 ? 8.617 -6.762 -7.488 1 90.62 95 ARG B CA 1
ATOM 2027 C C . ARG B 1 95 ? 8.289 -8.172 -7.965 1 90.62 95 ARG B C 1
ATOM 2029 O O . ARG B 1 95 ? 7.855 -9.016 -7.172 1 90.62 95 ARG B O 1
ATOM 2036 N N . PRO B 1 96 ? 8.617 -8.406 -9.18 1 86.31 96 PRO B N 1
ATOM 2037 C CA . PRO B 1 96 ? 8.398 -9.781 -9.633 1 86.31 96 PRO B CA 1
ATOM 2038 C C . PRO B 1 96 ? 9.195 -10.805 -8.828 1 86.31 96 PRO B C 1
ATOM 2040 O O . PRO B 1 96 ? 10.344 -10.547 -8.461 1 86.31 96 PRO B O 1
ATOM 2043 N N . PRO B 1 97 ? 8.547 -11.922 -8.547 1 80.44 97 PRO B N 1
ATOM 2044 C CA . PRO B 1 97 ? 9.211 -12.922 -7.711 1 80.44 97 PRO B CA 1
ATOM 2045 C C . PRO B 1 97 ? 10.484 -13.477 -8.352 1 80.44 97 PRO B C 1
ATOM 2047 O O . PRO B 1 97 ? 11.375 -13.945 -7.645 1 80.44 97 PRO B O 1
ATOM 2050 N N . ASP B 1 98 ? 10.555 -13.375 -9.594 1 80.75 98 ASP B N 1
ATOM 2051 C CA . ASP B 1 98 ? 11.703 -13.961 -10.281 1 80.75 98 ASP B CA 1
ATOM 2052 C C . ASP B 1 98 ? 12.867 -12.969 -10.336 1 80.75 98 ASP B C 1
ATOM 2054 O O . ASP B 1 98 ? 13.969 -13.328 -10.742 1 80.75 98 ASP B O 1
ATOM 2058 N N . ASN B 1 99 ? 12.633 -11.734 -9.953 1 83.06 99 ASN B N 1
ATOM 2059 C CA . ASN B 1 99 ? 13.719 -10.758 -9.914 1 83.06 99 ASN B CA 1
ATOM 2060 C C . ASN B 1 99 ? 14.633 -10.977 -8.711 1 83.06 99 ASN B C 1
ATOM 2062 O O . ASN B 1 99 ? 14.156 -11.312 -7.625 1 83.06 99 ASN B O 1
ATOM 2066 N N . GLN B 1 100 ? 15.914 -10.766 -8.953 1 82.75 100 GLN B N 1
ATOM 2067 C CA . GLN B 1 100 ? 16.891 -10.961 -7.887 1 82.75 100 GLN B CA 1
ATOM 2068 C C . GLN B 1 100 ? 16.75 -9.906 -6.797 1 82.75 100 GLN B C 1
ATOM 2070 O O . GLN B 1 100 ? 16.703 -8.711 -7.086 1 82.75 100 GLN B O 1
ATOM 2075 N N . MET B 1 101 ? 16.781 -10.328 -5.582 1 83.19 101 MET B N 1
ATOM 2076 C CA . MET B 1 101 ? 16.594 -9.438 -4.441 1 83.19 101 MET B CA 1
ATOM 2077 C C . MET B 1 101 ? 17.766 -8.469 -4.305 1 83.19 101 MET B C 1
ATOM 2079 O O . MET B 1 101 ? 17.562 -7.293 -3.998 1 83.19 101 MET B O 1
ATOM 2083 N N . ALA B 1 102 ? 18.953 -8.953 -4.539 1 84.5 102 ALA B N 1
ATOM 2084 C CA . ALA B 1 102 ? 20.125 -8.102 -4.402 1 84.5 102 ALA B CA 1
ATOM 2085 C C . ALA B 1 102 ? 20.047 -6.895 -5.34 1 84.5 102 ALA B C 1
ATOM 2087 O O . ALA B 1 102 ? 20.312 -5.762 -4.93 1 84.5 102 ALA B O 1
ATOM 2088 N N . SER B 1 103 ? 19.688 -7.145 -6.559 1 90.19 103 SER B N 1
ATOM 2089 C CA . SER B 1 103 ? 19.547 -6.066 -7.531 1 90.19 103 SER B CA 1
ATOM 2090 C C . SER B 1 103 ? 18.422 -5.109 -7.125 1 90.19 103 SER B C 1
ATOM 2092 O O . SER B 1 103 ? 18.594 -3.891 -7.168 1 90.19 103 SER B O 1
ATOM 2094 N N . PHE B 1 104 ? 17.359 -5.668 -6.73 1 91.69 104 PHE B N 1
ATOM 2095 C CA . PHE B 1 104 ? 16.234 -4.859 -6.27 1 91.69 104 PHE B CA 1
ATOM 2096 C C . PHE B 1 104 ? 16.641 -3.992 -5.082 1 91.69 104 PHE B C 1
ATOM 2098 O O . PHE B 1 104 ? 16.344 -2.799 -5.043 1 91.69 104 PHE B O 1
ATOM 2105 N N . ASN B 1 105 ? 17.281 -4.598 -4.184 1 87.38 105 ASN B N 1
ATOM 2106 C CA . ASN B 1 105 ? 17.703 -3.863 -2.99 1 87.38 105 ASN B CA 1
ATOM 2107 C C . ASN B 1 105 ? 18.609 -2.691 -3.336 1 87.38 105 ASN B C 1
ATOM 2109 O O . ASN B 1 105 ? 18.484 -1.609 -2.76 1 87.38 105 ASN B O 1
ATOM 2113 N N . ASN B 1 106 ? 19.531 -2.902 -4.195 1 90.5 106 ASN B N 1
ATOM 2114 C CA . ASN B 1 106 ? 20.406 -1.819 -4.633 1 90.5 106 ASN B CA 1
ATOM 2115 C C . ASN B 1 106 ? 19.609 -0.686 -5.277 1 90.5 106 ASN B C 1
ATOM 2117 O O . ASN B 1 106 ? 19.859 0.488 -5 1 90.5 106 ASN B O 1
ATOM 2121 N N . SER B 1 107 ? 18.734 -1.043 -6.113 1 93.56 107 SER B N 1
ATOM 2122 C CA . SER B 1 107 ? 17.891 -0.055 -6.781 1 93.56 107 SER B CA 1
ATOM 2123 C C . SER B 1 107 ? 17.031 0.708 -5.777 1 93.56 107 SER B C 1
ATOM 2125 O O . SER B 1 107 ? 16.891 1.929 -5.871 1 93.56 107 SER B O 1
ATOM 2127 N N . LEU B 1 108 ? 16.484 -0.021 -4.875 1 90.25 108 LEU B N 1
ATOM 2128 C CA . LEU B 1 108 ? 15.664 0.6 -3.838 1 90.25 108 LEU B CA 1
ATOM 2129 C C . LEU B 1 108 ? 16.5 1.558 -2.992 1 90.25 108 LEU B C 1
ATOM 2131 O O . LEU B 1 108 ? 16.047 2.66 -2.67 1 90.25 108 LEU B O 1
ATOM 2135 N N . CYS B 1 109 ? 17.641 1.146 -2.666 1 87.44 109 CYS B N 1
ATOM 2136 C CA . CYS B 1 109 ? 18.547 2 -1.899 1 87.44 109 CYS B CA 1
ATOM 2137 C C . CYS B 1 109 ? 18.797 3.318 -2.623 1 87.44 109 CYS B C 1
ATOM 2139 O O . CYS B 1 109 ? 18.734 4.387 -2.014 1 87.44 109 CYS B O 1
ATOM 2141 N N . SER B 1 110 ? 19.094 3.186 -3.838 1 91.62 110 SER B N 1
ATOM 2142 C CA . SER B 1 110 ? 19.344 4.379 -4.637 1 91.62 110 SER B CA 1
ATOM 2143 C C . SER B 1 110 ? 18.125 5.297 -4.66 1 91.62 110 SER B C 1
ATOM 2145 O O . SER B 1 110 ? 18.266 6.516 -4.543 1 91.62 110 SER B O 1
ATOM 2147 N N . CYS B 1 111 ? 17 4.73 -4.844 1 91.94 111 CYS B N 1
ATOM 2148 C CA . CYS B 1 111 ? 15.758 5.477 -4.855 1 91.94 111 CYS B CA 1
ATOM 2149 C C . CYS B 1 111 ? 15.523 6.172 -3.52 1 91.94 111 CYS B C 1
ATOM 2151 O O . CYS B 1 111 ? 15.242 7.371 -3.48 1 91.94 111 CYS B O 1
ATOM 2153 N N . LEU B 1 112 ? 15.664 5.453 -2.463 1 87 112 LEU B N 1
ATOM 2154 C CA . LEU B 1 112 ? 15.414 5.984 -1.129 1 87 112 LEU B CA 1
ATOM 2155 C C . LEU B 1 112 ? 16.422 7.062 -0.772 1 87 112 LEU B C 1
ATOM 2157 O O . LEU B 1 112 ? 16.109 8.016 -0.056 1 87 112 LEU B O 1
ATOM 2161 N N . HIS B 1 113 ? 17.609 6.945 -1.24 1 86.81 113 HIS B N 1
ATOM 2162 C CA . HIS B 1 113 ? 18.625 7.965 -1.025 1 86.81 113 HIS B CA 1
ATOM 2163 C C . HIS B 1 113 ? 18.172 9.32 -1.557 1 86.81 113 HIS B C 1
ATOM 2165 O O . HIS B 1 113 ? 18.359 10.344 -0.9 1 86.81 113 HIS B O 1
ATOM 2171 N N . VAL B 1 114 ? 17.625 9.328 -2.682 1 89 114 VAL B N 1
ATOM 2172 C CA . VAL B 1 114 ? 17.125 10.57 -3.277 1 89 114 VAL B CA 1
ATOM 2173 C C . VAL B 1 114 ? 16.062 11.18 -2.377 1 89 114 VAL B C 1
ATOM 2175 O O . VAL B 1 114 ? 16.094 12.375 -2.074 1 89 114 VAL B O 1
ATOM 2178 N N . ILE B 1 115 ? 15.164 10.375 -1.924 1 85.88 115 ILE B N 1
ATOM 2179 C CA . ILE B 1 115 ? 14.062 10.844 -1.092 1 85.88 115 ILE B CA 1
ATOM 2180 C C . ILE B 1 115 ? 14.609 11.414 0.217 1 85.88 115 ILE B C 1
ATOM 2182 O O . ILE B 1 115 ? 14.18 12.477 0.662 1 85.88 115 ILE B O 1
ATOM 2186 N N . CYS B 1 116 ? 15.445 10.695 0.768 1 82.06 116 CYS B N 1
ATOM 2187 C CA . CYS B 1 116 ? 16.031 11.117 2.033 1 82.06 116 CYS B CA 1
ATOM 2188 C C . CYS B 1 116 ? 16.766 12.445 1.877 1 82.06 116 CYS B C 1
ATOM 2190 O O . CYS B 1 116 ? 16.672 13.32 2.742 1 82.06 116 CYS B O 1
ATOM 2192 N N . ASN B 1 117 ? 17.516 12.602 0.849 1 84.31 117 ASN B N 1
ATOM 2193 C CA . ASN B 1 117 ? 18.266 13.828 0.599 1 84.31 117 ASN B CA 1
ATOM 2194 C C . ASN B 1 117 ? 17.328 15.023 0.44 1 84.31 117 ASN B C 1
ATOM 2196 O O . ASN B 1 117 ? 17.703 16.156 0.762 1 84.31 117 ASN B O 1
ATOM 2200 N N . GLU B 1 118 ? 16.203 14.75 0.034 1 85.31 118 GLU B N 1
ATOM 2201 C CA . GLU B 1 118 ? 15.227 15.82 -0.141 1 85.31 118 GLU B CA 1
ATOM 2202 C C . GLU B 1 118 ? 14.461 16.078 1.15 1 85.31 118 GLU B C 1
ATOM 2204 O O . GLU B 1 118 ? 13.617 16.984 1.206 1 85.31 118 GLU B O 1
ATOM 2209 N N . HIS B 1 119 ? 14.656 15.289 2.131 1 79.56 119 HIS B N 1
ATOM 2210 C CA . HIS B 1 119 ? 14.055 15.43 3.451 1 79.56 119 HIS B CA 1
ATOM 2211 C C . HIS B 1 119 ? 12.539 15.391 3.373 1 79.56 119 HIS B C 1
ATOM 2213 O O . HIS B 1 119 ? 11.859 16.203 3.996 1 79.56 119 HIS B O 1
ATOM 2219 N N . LYS B 1 120 ? 12.055 14.531 2.555 1 78.69 120 LYS B N 1
ATOM 2220 C CA . LYS B 1 120 ? 10.609 14.383 2.412 1 78.69 120 LYS B CA 1
ATOM 2221 C C . LYS B 1 120 ? 10.117 13.117 3.113 1 78.69 120 LYS B C 1
ATOM 2223 O O . LYS B 1 120 ? 10.828 12.109 3.158 1 78.69 120 LYS B O 1
ATOM 2228 N N . ASP B 1 121 ? 8.906 13.219 3.602 1 77.5 121 ASP B N 1
ATOM 2229 C CA . ASP B 1 121 ? 8.258 12.016 4.117 1 77.5 121 ASP B CA 1
ATOM 2230 C C . ASP B 1 121 ? 7.848 11.086 2.979 1 77.5 121 ASP B C 1
ATOM 2232 O O . ASP B 1 121 ? 7.613 11.531 1.854 1 77.5 121 ASP B O 1
ATOM 2236 N N . CYS B 1 122 ? 7.848 9.781 3.371 1 84.06 122 CYS B N 1
ATOM 2237 C CA . CYS B 1 122 ? 7.566 8.812 2.311 1 84.06 122 CYS B CA 1
ATOM 2238 C C . CYS B 1 122 ? 6.652 7.707 2.812 1 84.06 122 CYS B C 1
ATOM 2240 O O . CYS B 1 122 ? 6.816 7.219 3.932 1 84.06 122 CYS B O 1
ATOM 2242 N N . PHE B 1 123 ? 5.668 7.41 1.992 1 84.69 123 PHE B N 1
ATOM 2243 C CA . PHE B 1 123 ? 4.789 6.262 2.176 1 84.69 123 PHE B CA 1
ATOM 2244 C C . PHE B 1 123 ? 5 5.234 1.069 1 84.69 123 PHE B C 1
ATOM 2246 O O . PHE B 1 123 ? 4.793 5.531 -0.109 1 84.69 123 PHE B O 1
ATOM 2253 N N . LEU B 1 124 ? 5.457 4.039 1.482 1 89 124 LEU B N 1
ATOM 2254 C CA . LEU B 1 124 ? 5.703 2.986 0.503 1 89 124 LEU B CA 1
ATOM 2255 C C . LEU B 1 124 ? 4.762 1.81 0.721 1 89 124 LEU B C 1
ATOM 2257 O O . LEU B 1 124 ? 4.531 1.394 1.859 1 89 124 LEU B O 1
ATOM 2261 N N . ALA B 1 125 ? 4.172 1.386 -0.345 1 90 125 ALA B N 1
ATOM 2262 C CA . ALA B 1 125 ? 3.322 0.198 -0.296 1 90 125 ALA B CA 1
ATOM 2263 C C . ALA B 1 125 ? 3.648 -0.756 -1.441 1 90 125 ALA B C 1
ATOM 2265 O O . ALA B 1 125 ? 4.137 -0.332 -2.492 1 90 125 ALA B O 1
ATOM 2266 N N . GLY B 1 126 ? 3.34 -2.061 -1.136 1 89.56 126 GLY B N 1
ATOM 2267 C CA . GLY B 1 126 ? 3.482 -2.916 -2.303 1 89.56 126 GLY B CA 1
ATOM 2268 C C . GLY B 1 126 ? 3.648 -4.383 -1.952 1 89.56 126 GLY B C 1
ATOM 2269 O O . GLY B 1 126 ? 3.467 -4.773 -0.798 1 89.56 126 GLY B O 1
ATOM 2270 N N . ASP B 1 127 ? 3.842 -5.109 -2.996 1 88.75 127 ASP B N 1
ATOM 2271 C CA . ASP B 1 127 ? 4.195 -6.527 -2.963 1 88.75 127 ASP B CA 1
ATOM 2272 C C . ASP B 1 127 ? 5.648 -6.738 -3.387 1 88.75 127 ASP B C 1
ATOM 2274 O O . ASP B 1 127 ? 5.969 -6.68 -4.574 1 88.75 127 ASP B O 1
ATOM 2278 N N . PHE B 1 128 ? 6.406 -7.035 -2.408 1 85.25 128 PHE B N 1
ATOM 2279 C CA . PHE B 1 128 ? 7.84 -7.129 -2.641 1 85.25 128 PHE B CA 1
ATOM 2280 C C . PHE B 1 128 ? 8.25 -8.57 -2.924 1 85.25 128 PHE B C 1
ATOM 2282 O O . PHE B 1 128 ? 9.367 -8.828 -3.375 1 85.25 128 PHE B O 1
ATOM 2289 N N . ASN B 1 129 ? 7.25 -9.5 -2.768 1 79.38 129 ASN B N 1
ATOM 2290 C CA . ASN B 1 129 ? 7.488 -10.922 -2.998 1 79.38 129 ASN B CA 1
ATOM 2291 C C . ASN B 1 129 ? 8.75 -11.406 -2.289 1 79.38 129 ASN B C 1
ATOM 2293 O O . ASN B 1 129 ? 9.594 -12.062 -2.898 1 79.38 129 ASN B O 1
ATOM 2297 N N . ILE B 1 130 ? 8.82 -11.008 -1.106 1 69.31 130 ILE B N 1
ATOM 2298 C CA . ILE B 1 130 ? 9.945 -11.438 -0.282 1 69.31 130 ILE B CA 1
ATOM 2299 C C . ILE B 1 130 ? 9.609 -12.758 0.405 1 69.31 130 ILE B C 1
ATOM 2301 O O . ILE B 1 130 ? 8.531 -12.906 0.988 1 69.31 130 ILE B O 1
ATOM 2305 N N . ASP B 1 131 ? 9.82 -13.961 -0.381 1 59.03 131 ASP B N 1
ATOM 2306 C CA . ASP B 1 131 ? 9.578 -15.242 0.277 1 59.03 131 ASP B CA 1
ATOM 2307 C C . ASP B 1 131 ? 10.258 -15.289 1.644 1 59.03 131 ASP B C 1
ATOM 2309 O O . ASP B 1 131 ? 11.438 -15.656 1.748 1 59.03 131 ASP B O 1
ATOM 2313 N N . LEU B 1 132 ? 9.453 -14.789 2.562 1 52.09 132 LEU B N 1
ATOM 2314 C CA . LEU B 1 132 ? 9.984 -14.766 3.922 1 52.09 132 LEU B CA 1
ATOM 2315 C C . LEU B 1 132 ? 9.992 -16.172 4.523 1 52.09 132 LEU B C 1
ATOM 2317 O O . LEU B 1 132 ? 10.508 -16.375 5.625 1 52.09 132 LEU B O 1
ATOM 2321 N N . TRP B 1 133 ? 9.195 -17.094 3.912 1 47.41 133 TRP B N 1
ATOM 2322 C CA . TRP B 1 133 ? 9.07 -18.453 4.434 1 47.41 133 TRP B CA 1
ATOM 2323 C C . TRP B 1 133 ? 10.438 -19.125 4.535 1 47.41 133 TRP B C 1
ATOM 2325 O O . TRP B 1 133 ? 10.625 -20.031 5.352 1 47.41 133 TRP B O 1
ATOM 2335 N N . ASN B 1 134 ? 11.18 -19.047 3.529 1 48.62 134 ASN B N 1
ATOM 2336 C CA . ASN B 1 134 ? 12.281 -19.984 3.666 1 48.62 134 ASN B CA 1
ATOM 2337 C C . ASN B 1 134 ? 13.023 -19.797 4.988 1 48.62 134 ASN B C 1
ATOM 2339 O O . ASN B 1 134 ? 13.25 -18.656 5.418 1 48.62 134 ASN B O 1
ATOM 2343 N N . ASP B 1 135 ? 12.711 -20.766 5.945 1 45.03 135 ASP B N 1
ATOM 2344 C CA . ASP B 1 135 ? 13.25 -21.031 7.277 1 45.03 135 ASP B CA 1
ATOM 2345 C C . ASP B 1 135 ? 14.539 -20.25 7.512 1 45.03 135 ASP B C 1
ATOM 2347 O O . ASP B 1 135 ? 14.977 -20.094 8.656 1 45.03 135 ASP B O 1
ATOM 2351 N N . VAL B 1 136 ? 15.352 -20.359 6.672 1 42.5 136 VAL B N 1
ATOM 2352 C CA . VAL B 1 136 ? 16.625 -19.719 7.008 1 42.5 136 VAL B CA 1
ATOM 2353 C C . VAL B 1 136 ? 16.484 -18.203 6.891 1 42.5 136 VAL B C 1
ATOM 2355 O O . VAL B 1 136 ? 15.992 -17.703 5.883 1 42.5 136 VAL B O 1
ATOM 2358 N N . PRO B 1 137 ? 16.141 -17.516 8.117 1 48.97 137 PRO B N 1
ATOM 2359 C CA . PRO B 1 137 ? 16.281 -16.062 7.996 1 48.97 137 PRO B CA 1
ATOM 2360 C C . PRO B 1 137 ? 17 -15.648 6.715 1 48.97 137 PRO B C 1
ATOM 2362 O O . PRO B 1 137 ? 18.156 -16.031 6.504 1 48.97 137 PRO B O 1
ATOM 2365 N N . CYS B 1 138 ? 16.25 -15.734 5.574 1 54.94 138 CYS B N 1
ATOM 2366 C CA . CYS B 1 138 ? 16.969 -15.656 4.312 1 54.94 138 CYS B CA 1
ATOM 2367 C C . CYS B 1 138 ? 17.578 -14.281 4.117 1 54.94 138 CYS B C 1
ATOM 2369 O O . CYS B 1 138 ? 17.062 -13.289 4.641 1 54.94 138 CYS B O 1
ATOM 2371 N N . SER B 1 139 ? 18.688 -14.359 3.689 1 65.19 139 SER B N 1
ATOM 2372 C CA . SER B 1 139 ? 19.562 -13.258 3.305 1 65.19 139 SER B CA 1
ATOM 2373 C C . SER B 1 139 ? 18.781 -12.148 2.607 1 65.19 139 SER B C 1
ATOM 2375 O O . SER B 1 139 ? 19.047 -10.961 2.826 1 65.19 139 SER B O 1
ATOM 2377 N N . ASN B 1 140 ? 17.578 -12.57 2.174 1 70.81 140 ASN B N 1
ATOM 2378 C CA . ASN B 1 140 ? 16.875 -11.57 1.381 1 70.81 140 ASN B CA 1
ATOM 2379 C C . ASN B 1 140 ? 16 -10.672 2.258 1 70.81 140 ASN B C 1
ATOM 2381 O O . ASN B 1 140 ? 15.969 -9.461 2.062 1 70.81 140 ASN B O 1
ATOM 2385 N N . THR B 1 141 ? 15.383 -11.359 3.18 1 70.44 141 THR B N 1
ATOM 2386 C CA . THR B 1 141 ? 14.555 -10.586 4.102 1 70.44 141 THR B CA 1
ATOM 2387 C C . THR B 1 141 ? 15.414 -9.641 4.934 1 70.44 141 THR B C 1
ATOM 2389 O O . THR B 1 141 ? 15.062 -8.469 5.113 1 70.44 141 THR B O 1
ATOM 2392 N N . GLN B 1 142 ? 16.438 -10.164 5.332 1 73.19 142 GLN B N 1
ATOM 2393 C CA . GLN B 1 142 ? 17.359 -9.344 6.109 1 73.19 142 GLN B CA 1
ATOM 2394 C C . GLN B 1 142 ? 17.875 -8.172 5.289 1 73.19 142 GLN B C 1
ATOM 2396 O O . GLN B 1 142 ? 17.953 -7.043 5.785 1 73.19 142 GLN B O 1
ATOM 2401 N N . LEU B 1 143 ? 18.203 -8.484 4.105 1 74.12 143 LEU B N 1
ATOM 2402 C CA . LEU B 1 143 ? 18.688 -7.438 3.213 1 74.12 143 LEU B CA 1
ATOM 2403 C C . LEU B 1 143 ? 17.641 -6.344 3.027 1 74.12 143 LEU B C 1
ATOM 2405 O O . LEU B 1 143 ? 17.969 -5.156 3.064 1 74.12 143 LEU B O 1
ATOM 2409 N N . PHE B 1 144 ? 16.5 -6.754 2.875 1 78.12 144 PHE B N 1
ATOM 2410 C CA . PHE B 1 144 ? 15.414 -5.801 2.676 1 78.12 144 PHE B CA 1
ATOM 2411 C C . PHE B 1 144 ? 15.203 -4.949 3.922 1 78.12 144 PHE B C 1
ATOM 2413 O O . PHE B 1 144 ? 15.164 -3.719 3.842 1 78.12 144 PHE B O 1
ATOM 2420 N N . VAL B 1 145 ? 15.141 -5.602 5.051 1 76.69 145 VAL B N 1
ATOM 2421 C CA . VAL B 1 145 ? 14.906 -4.91 6.312 1 76.69 145 VAL B CA 1
ATOM 2422 C C . VAL B 1 145 ? 16.078 -3.99 6.629 1 76.69 145 VAL B C 1
ATOM 2424 O O . VAL B 1 145 ? 15.891 -2.855 7.074 1 76.69 145 VAL B O 1
ATOM 2427 N N . ASP B 1 146 ? 17.203 -4.426 6.348 1 78.5 146 ASP B N 1
ATOM 2428 C CA . ASP B 1 146 ? 18.391 -3.613 6.562 1 78.5 146 ASP B CA 1
ATOM 2429 C C . ASP B 1 146 ? 18.359 -2.357 5.691 1 78.5 146 ASP B C 1
ATOM 2431 O O . ASP B 1 146 ? 18.75 -1.277 6.141 1 78.5 146 ASP B O 1
ATOM 2435 N N . THR B 1 147 ? 17.953 -2.562 4.523 1 78.88 147 THR B N 1
ATOM 2436 C CA . THR B 1 147 ? 17.844 -1.43 3.607 1 78.88 147 THR B CA 1
ATOM 2437 C C . THR B 1 147 ? 16.859 -0.397 4.133 1 78.88 147 THR B C 1
ATOM 2439 O O . THR B 1 147 ? 17.172 0.79 4.223 1 78.88 147 THR B O 1
ATOM 2442 N N . LEU B 1 148 ? 15.781 -0.888 4.527 1 77.19 148 LEU B N 1
ATOM 2443 C CA . LEU B 1 148 ? 14.773 0.032 5.051 1 77.19 148 LEU B CA 1
ATOM 2444 C C . LEU B 1 148 ? 15.266 0.699 6.332 1 77.19 148 LEU B C 1
ATOM 2446 O O . LEU B 1 148 ? 15.094 1.905 6.516 1 77.19 148 LEU B O 1
ATOM 2450 N N . SER B 1 149 ? 15.859 -0.053 7.16 1 77.94 149 SER B N 1
ATOM 2451 C CA . SER B 1 149 ? 16.344 0.436 8.445 1 77.94 149 SER B CA 1
ATOM 2452 C C . SER B 1 149 ? 17.391 1.529 8.258 1 77.94 149 SER B C 1
ATOM 2454 O O . SER B 1 149 ? 17.469 2.467 9.062 1 77.94 149 SER B O 1
ATOM 2456 N N . SER B 1 150 ? 18.172 1.416 7.336 1 76.81 150 SER B N 1
ATOM 2457 C CA . SER B 1 150 ? 19.234 2.383 7.09 1 76.81 150 SER B CA 1
ATOM 2458 C C . SER B 1 150 ? 18.672 3.746 6.711 1 76.81 150 SER B C 1
ATOM 2460 O O . SER B 1 150 ? 19.328 4.773 6.898 1 76.81 150 SER B O 1
ATOM 2462 N N . PHE B 1 151 ? 17.5 3.783 6.238 1 73.5 151 PHE B N 1
ATOM 2463 C CA . PHE B 1 151 ? 16.938 5.043 5.762 1 73.5 151 PHE B CA 1
ATOM 2464 C C . PHE B 1 151 ? 15.906 5.582 6.738 1 73.5 151 PHE B C 1
ATOM 2466 O O . PHE B 1 151 ? 15.68 6.789 6.812 1 73.5 151 PHE B O 1
ATOM 2473 N N . PHE B 1 152 ? 15.344 4.664 7.441 1 69.19 152 PHE B N 1
ATOM 2474 C CA . PHE B 1 152 ? 14.219 5.121 8.25 1 69.19 152 PHE B CA 1
ATOM 2475 C C . PHE B 1 152 ? 14.586 5.141 9.727 1 69.19 152 PHE B C 1
ATOM 2477 O O . PHE B 1 152 ? 13.844 5.684 10.547 1 69.19 152 PHE B O 1
ATOM 2484 N N . SER B 1 153 ? 15.617 4.461 10.141 1 62.03 153 SER B N 1
ATOM 2485 C CA . SER B 1 153 ? 16.047 4.516 11.531 1 62.03 153 SER B CA 1
ATOM 2486 C C . SER B 1 153 ? 16.672 5.867 11.867 1 62.03 153 SER B C 1
ATOM 2488 O O . SER B 1 153 ? 17.328 6.48 11.023 1 62.03 153 SER B O 1
ATOM 2490 N N . PRO B 1 154 ? 16.078 6.531 13.023 1 51.91 154 PRO B N 1
ATOM 2491 C CA . PRO B 1 154 ? 16.703 7.793 13.43 1 51.91 154 PRO B CA 1
ATOM 2492 C C . PRO B 1 154 ? 18.219 7.688 13.578 1 51.91 154 PRO B C 1
ATOM 2494 O O . PRO B 1 154 ? 18.719 6.629 13.953 1 51.91 154 PRO B O 1
ATOM 2497 N N . ASN B 1 155 ? 19 8.195 12.672 1 43.62 155 ASN B N 1
ATOM 2498 C CA . ASN B 1 155 ? 20.422 8.312 12.953 1 43.62 155 ASN B CA 1
ATOM 2499 C C . ASN B 1 155 ? 20.672 8.914 14.336 1 43.62 155 ASN B C 1
ATOM 2501 O O . ASN B 1 155 ? 20.172 10 14.641 1 43.62 155 ASN B O 1
ATOM 2505 N N . TYR B 1 156 ? 20.75 8.086 15.43 1 35.34 156 TYR B N 1
ATOM 2506 C CA . TYR B 1 156 ? 21.344 8.578 16.656 1 35.34 156 TYR B CA 1
ATOM 2507 C C . TYR B 1 156 ? 22.734 9.141 16.406 1 35.34 156 TYR B C 1
ATOM 2509 O O . TYR B 1 156 ? 23.641 8.422 15.977 1 35.34 156 TYR B O 1
ATOM 2517 N N . SER B 1 157 ? 23 9.938 15.469 1 29.58 157 SER B N 1
ATOM 2518 C CA . SER B 1 157 ? 24.266 10.57 15.797 1 29.58 157 SER B CA 1
ATOM 2519 C C . SER B 1 157 ? 24.094 11.602 16.906 1 29.58 157 SER B C 1
ATOM 2521 O O . SER B 1 157 ? 23.078 12.273 16.984 1 29.58 157 SER B O 1
#